Protein AF-A0A1Z9GYT0-F1 (afdb_monomer_lite)

Secondary structure (DSSP, 8-state):
--------EE--S-GGG-BPPTT-EEE-TTT--EEE--SSSBT-EE--SS-SS----TTSEEETTEEE-SSS-------SSS-----SS----SSSSPP-EEE--TT-----TTEEEPHHHHHHHHHHHHHHS--TT-EEETTEEE--SSS------TTS----SS---SSS-----SSSS----SS----SSTTT--SS-SSS--S-----SS----TT----B-SSS-B---TTT-SPPTT--SS--------TT-TT-----EEEEE----S-----HHHHHHSPPSEEEEE-PPP----HHHHTT---B-TTSSBTTTT---------

Foldseek 3Di:
DDDLPQPEEDDDQQQQQDQDDARHWYQNPVVRFIAGHRRPHRSHHTPDPDDDDDDDDDQFDDDPPDTDRPDPDDDDFDDDPPDDRDPVDADADPPAQGAGEEDQCLQVPDPDRRHHYDPVSVVNVVVVVVVVPPCPQWDDDPPDIDRPDPDDPDDDPPPDDDDDDDDDDPDDDDWDPPPDPIDDDPDDDDDPDPPPDDDADPPGDDPDDDDPDPDDDPPQDWADDPVPDDTDGCRPVPDDDDQWCPDDQDQCPVPDPPPDDDDDKDKDQAADDPPPDPDDPVRRVVDGRPDIDIQDGWGPQDTPVVVVPDWDQDPVRDTPVVVDDGCPPDDD

Sequence (332 aa):
MAFRKLVGSYKDYDLATHIIEDGYLAVDVDTGSLRIGDGATPGGTEVSAGGGSSSSLGDLSAVGSTLSAPSNADLTIQTSGTGVVVVNDTFKIGSGTGVTTILDEDNMSSNSATALATQQSIKAYVDNEVANVSIGDLSFVGSTISAPSSADLTLTSSGGNVVIEGIRVAGTTISTEDSSAGVQISGNLIPSQNGVFQLGSSTRRWQTAFLSAETLDIGGATISSDGTGTIEIAATGATLPVGSKVSANPISILGATGKTAARPIQNVKVFVSDGSTSFTDAQLLAKDGDLNLEFNATVETIPVYTEAGQSFTLSNGSALSTQVTDVTLFQF

pLDDT: mean 70.16, std 16.16, range [37.47, 95.5]

Structure (mmCIF, N/CA/C/O backbone):
data_AF-A0A1Z9GYT0-F1
#
_entry.id   AF-A0A1Z9GYT0-F1
#
loop_
_atom_site.group_PDB
_atom_site.id
_atom_site.type_symbol
_atom_site.label_atom_id
_atom_site.label_alt_id
_atom_site.label_comp_id
_atom_site.label_asym_id
_atom_site.label_entity_id
_atom_site.label_seq_id
_atom_site.pdbx_PDB_ins_code
_atom_site.Cartn_x
_atom_site.Cartn_y
_atom_site.Cartn_z
_atom_site.occupancy
_atom_site.B_iso_or_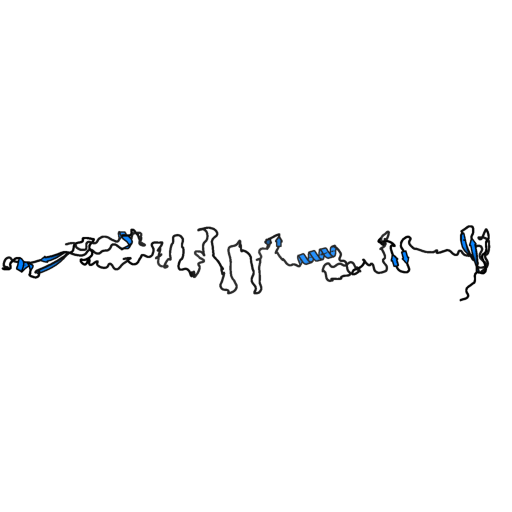equiv
_atom_site.auth_seq_id
_atom_site.auth_comp_id
_atom_site.auth_asym_id
_atom_site.auth_atom_id
_atom_site.pdbx_PDB_model_num
ATOM 1 N N . MET A 1 1 ? 23.044 5.472 -90.500 1.00 44.22 1 MET A N 1
ATOM 2 C CA . MET A 1 1 ? 24.514 5.444 -90.334 1.00 44.22 1 MET A CA 1
ATOM 3 C C . MET A 1 1 ? 25.058 4.403 -91.292 1.00 44.22 1 MET A C 1
ATOM 5 O O . MET A 1 1 ? 24.456 3.341 -91.378 1.00 44.22 1 MET A O 1
ATOM 9 N N . ALA A 1 2 ? 26.112 4.705 -92.051 1.00 52.53 2 ALA A N 1
ATOM 10 C CA . ALA A 1 2 ? 26.725 3.709 -92.924 1.00 52.53 2 ALA A CA 1
ATOM 11 C C . ALA A 1 2 ? 27.527 2.727 -92.064 1.00 52.53 2 ALA A C 1
ATOM 13 O O . ALA A 1 2 ? 28.475 3.133 -91.393 1.00 52.53 2 ALA A O 1
ATOM 14 N N . PHE A 1 3 ? 27.146 1.451 -92.064 1.00 52.22 3 PHE A N 1
ATOM 15 C CA . PHE A 1 3 ? 27.969 0.406 -91.465 1.00 52.22 3 PHE A CA 1
ATOM 16 C C . PHE A 1 3 ? 29.255 0.330 -92.292 1.00 52.22 3 PHE A C 1
ATOM 18 O O . PHE A 1 3 ? 29.208 -0.065 -93.460 1.00 52.22 3 PHE A O 1
ATOM 25 N N . ARG A 1 4 ? 30.392 0.748 -91.724 1.00 59.00 4 ARG A N 1
ATOM 26 C CA . ARG A 1 4 ? 31.698 0.589 -92.370 1.00 59.00 4 ARG A CA 1
ATOM 27 C C . ARG A 1 4 ? 32.016 -0.903 -92.370 1.00 59.00 4 ARG A C 1
ATOM 29 O O . ARG A 1 4 ? 32.534 -1.439 -91.396 1.00 59.00 4 ARG A O 1
ATOM 36 N N . LYS A 1 5 ? 31.592 -1.589 -93.435 1.00 57.34 5 LYS A N 1
ATOM 37 C CA . LYS A 1 5 ? 31.860 -3.010 -93.641 1.00 57.34 5 LYS A CA 1
ATOM 38 C C . LYS A 1 5 ? 33.374 -3.187 -93.644 1.00 57.34 5 LYS A C 1
ATOM 40 O O . LYS A 1 5 ? 34.038 -2.625 -94.510 1.00 57.34 5 LYS A O 1
ATOM 45 N N . LEU A 1 6 ? 33.878 -3.954 -92.682 1.00 63.62 6 LEU A N 1
ATOM 46 C CA . LEU A 1 6 ? 35.291 -4.308 -92.598 1.00 63.62 6 LEU A CA 1
ATOM 47 C C . LEU A 1 6 ? 35.719 -4.924 -93.928 1.00 63.62 6 LEU A C 1
ATOM 49 O O . LEU A 1 6 ? 35.070 -5.847 -94.431 1.00 63.62 6 LEU A O 1
ATOM 53 N N . VAL A 1 7 ? 36.748 -4.335 -94.529 1.00 61.84 7 VAL A N 1
ATOM 54 C CA . VAL A 1 7 ? 37.057 -4.552 -95.949 1.00 61.84 7 VAL A CA 1
ATOM 55 C C . VAL A 1 7 ? 37.865 -5.841 -96.145 1.00 61.84 7 VAL A C 1
ATOM 57 O O . VAL A 1 7 ? 37.700 -6.530 -97.152 1.00 61.84 7 VAL A O 1
ATOM 60 N N . GLY A 1 8 ? 38.638 -6.235 -95.131 1.00 65.69 8 GLY A N 1
ATOM 61 C CA . GLY A 1 8 ? 39.298 -7.532 -95.030 1.00 65.69 8 GLY A CA 1
ATOM 62 C C . GLY A 1 8 ? 39.965 -7.733 -93.667 1.00 65.69 8 GLY A C 1
ATOM 63 O O . GLY A 1 8 ? 39.820 -6.911 -92.760 1.00 65.69 8 GLY A O 1
ATOM 64 N N . SER A 1 9 ? 40.700 -8.838 -93.540 1.00 62.72 9 SER A N 1
ATOM 65 C CA . SER A 1 9 ? 41.560 -9.142 -92.392 1.00 62.72 9 SER A CA 1
ATOM 66 C C . SER A 1 9 ? 42.994 -9.356 -92.867 1.00 62.72 9 SER A C 1
ATOM 68 O O . SER A 1 9 ? 43.217 -10.223 -93.717 1.00 62.72 9 SER A O 1
ATOM 70 N N . TYR A 1 10 ? 43.945 -8.609 -92.312 1.00 63.03 10 TYR A N 1
ATOM 71 C CA . TYR A 1 10 ? 45.362 -8.691 -92.676 1.00 63.03 10 TYR A CA 1
ATOM 72 C C . TYR A 1 10 ? 46.165 -9.491 -91.635 1.00 63.03 10 TYR A C 1
ATOM 74 O O . TYR A 1 10 ? 45.776 -9.568 -90.467 1.00 63.03 10 TYR A O 1
ATOM 82 N N . LYS A 1 11 ? 47.263 -10.124 -92.066 1.00 60.34 11 LYS A N 1
ATOM 83 C CA . LYS A 1 11 ? 48.204 -10.859 -91.207 1.00 60.34 11 LYS A CA 1
ATOM 84 C C . LYS A 1 11 ? 49.628 -10.552 -91.653 1.00 60.34 11 LYS A C 1
ATOM 86 O O . LYS A 1 11 ? 49.997 -10.930 -92.761 1.00 60.34 11 LYS A O 1
ATOM 91 N N . ASP A 1 12 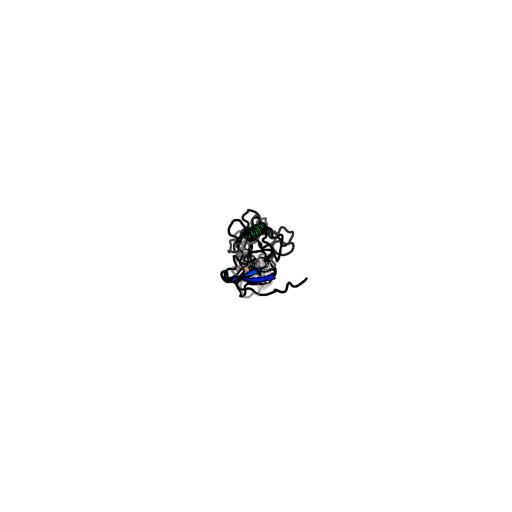? 50.400 -9.941 -90.768 1.00 59.59 12 ASP A N 1
ATOM 92 C CA . ASP A 1 12 ? 51.831 -9.695 -90.938 1.00 59.59 12 ASP A CA 1
ATOM 93 C C . ASP A 1 12 ? 52.547 -9.976 -89.610 1.00 59.59 12 ASP A C 1
ATOM 95 O O . ASP A 1 12 ? 51.898 -10.028 -88.563 1.00 59.59 12 ASP A O 1
ATOM 99 N N . TYR A 1 13 ? 53.855 -10.213 -89.667 1.00 59.53 13 TYR A N 1
ATOM 100 C CA . TYR A 1 13 ? 54.672 -10.664 -88.534 1.00 59.53 13 TYR A CA 1
ATOM 101 C C . TYR A 1 13 ? 55.405 -9.536 -87.794 1.00 59.53 13 TYR A C 1
ATOM 103 O O . TYR A 1 13 ? 56.065 -9.813 -86.805 1.00 59.53 13 TYR A O 1
ATOM 111 N N . ASP A 1 14 ? 55.305 -8.292 -88.263 1.00 70.38 14 ASP A N 1
ATOM 112 C CA . ASP A 1 14 ? 55.688 -7.092 -87.511 1.00 70.38 14 ASP A CA 1
ATOM 113 C C . ASP A 1 14 ? 54.675 -5.990 -87.831 1.00 70.38 14 ASP A C 1
ATOM 115 O O . ASP A 1 14 ? 54.790 -5.262 -88.820 1.00 70.38 14 ASP A O 1
ATOM 119 N N . LEU A 1 15 ? 53.636 -5.883 -87.001 1.00 75.00 15 LEU A N 1
ATOM 120 C CA . LEU A 1 15 ? 52.644 -4.828 -87.174 1.00 75.00 15 LEU A CA 1
ATOM 121 C C . LEU A 1 15 ? 53.218 -3.444 -86.859 1.00 75.00 15 LEU A C 1
ATOM 123 O O . LEU A 1 15 ? 52.747 -2.471 -87.438 1.00 75.00 15 LEU A O 1
ATOM 127 N N . ALA A 1 16 ? 54.211 -3.324 -85.972 1.00 77.44 16 ALA A N 1
ATOM 128 C CA . ALA A 1 16 ? 54.640 -2.043 -85.405 1.00 77.44 16 ALA A CA 1
ATOM 129 C C . ALA A 1 16 ? 55.191 -1.063 -86.456 1.00 77.44 16 ALA A C 1
ATOM 131 O O . ALA A 1 16 ? 55.177 0.150 -86.239 1.00 77.44 16 ALA A O 1
ATOM 132 N N . THR A 1 17 ? 55.643 -1.574 -87.604 1.00 80.75 17 THR A N 1
ATOM 133 C CA . THR A 1 17 ? 56.114 -0.776 -88.744 1.00 80.75 17 THR A CA 1
ATOM 134 C C . THR A 1 17 ? 55.138 -0.740 -89.931 1.00 80.75 17 THR A C 1
ATOM 136 O O . THR A 1 17 ? 55.298 0.095 -90.824 1.00 80.75 17 THR A O 1
ATOM 139 N N . HIS A 1 18 ? 54.092 -1.575 -89.933 1.00 84.19 18 HIS A N 1
ATOM 140 C CA . HIS A 1 18 ? 53.136 -1.709 -91.034 1.00 84.19 18 HIS A CA 1
ATOM 141 C C . HIS A 1 18 ? 51.921 -0.777 -90.881 1.00 84.19 18 HIS A C 1
ATOM 143 O O . HIS A 1 18 ? 51.200 -0.837 -89.885 1.00 84.19 18 HIS A O 1
ATOM 149 N N . ILE A 1 19 ? 51.632 0.049 -91.892 1.00 86.44 19 ILE A N 1
ATOM 150 C CA . ILE A 1 19 ? 50.426 0.893 -91.928 1.00 86.44 19 ILE A CA 1
ATOM 151 C C . ILE A 1 19 ? 49.235 0.066 -92.428 1.00 86.44 19 ILE A C 1
ATOM 153 O O . ILE A 1 19 ? 49.088 -0.143 -93.629 1.00 86.44 19 ILE A O 1
ATOM 157 N N . ILE A 1 20 ? 48.378 -0.373 -91.504 1.00 84.25 20 ILE A N 1
ATOM 158 C CA . ILE A 1 20 ? 47.151 -1.122 -91.820 1.00 84.25 20 ILE A CA 1
ATOM 159 C C . ILE A 1 20 ? 46.156 -0.185 -92.524 1.00 84.25 20 ILE A C 1
ATOM 161 O O . ILE A 1 20 ? 45.918 0.932 -92.054 1.00 84.25 20 ILE A O 1
ATOM 165 N N . GLU A 1 21 ? 45.540 -0.630 -93.620 1.00 85.94 21 GLU A N 1
ATOM 166 C CA . GLU A 1 21 ? 44.643 0.202 -94.428 1.00 85.94 21 GLU A CA 1
ATOM 167 C C . GLU A 1 21 ? 43.366 0.644 -93.678 1.00 85.94 21 GLU A C 1
ATOM 169 O O . GLU A 1 21 ? 42.871 -0.044 -92.780 1.00 85.94 21 GLU A O 1
ATOM 174 N N . ASP A 1 22 ? 42.795 1.793 -94.069 1.00 84.81 22 ASP A N 1
ATOM 175 C CA . ASP A 1 22 ? 41.591 2.361 -93.438 1.00 84.81 22 ASP A CA 1
ATOM 176 C C . ASP A 1 22 ? 40.421 1.362 -93.433 1.00 84.81 22 ASP A C 1
ATOM 178 O O . ASP A 1 22 ? 39.916 0.940 -94.478 1.00 84.81 22 ASP A O 1
ATOM 182 N N . GLY A 1 23 ? 39.957 1.005 -92.234 1.00 78.06 23 GLY A N 1
ATOM 183 C CA . GLY A 1 23 ? 38.814 0.117 -92.032 1.00 78.06 23 GLY A CA 1
ATOM 184 C C . GLY A 1 23 ? 39.125 -1.381 -92.119 1.00 78.06 23 GLY A C 1
ATOM 185 O O . GLY A 1 23 ? 38.186 -2.183 -92.180 1.00 78.06 23 GLY A O 1
ATOM 186 N N . TYR A 1 24 ? 40.400 -1.773 -92.105 1.00 84.44 24 TYR A N 1
ATOM 187 C CA . TYR A 1 24 ? 40.811 -3.164 -91.910 1.00 84.44 24 TYR A CA 1
ATOM 188 C C . TYR A 1 24 ? 40.985 -3.482 -90.425 1.00 84.44 24 TYR A C 1
ATOM 190 O O . TYR A 1 24 ? 41.435 -2.646 -89.641 1.00 84.44 24 TYR A O 1
ATOM 198 N N . LEU A 1 25 ? 40.649 -4.716 -90.041 1.00 85.12 25 LEU A N 1
ATOM 199 C CA . LEU A 1 25 ? 41.116 -5.281 -88.778 1.00 85.12 25 LEU A CA 1
ATOM 200 C C . LEU A 1 25 ? 42.375 -6.102 -89.039 1.00 85.12 25 LEU A C 1
ATOM 202 O O . LEU A 1 25 ? 42.417 -6.928 -89.955 1.00 85.12 25 LEU A O 1
ATOM 206 N N . ALA A 1 26 ? 43.365 -5.916 -88.182 1.00 81.50 26 ALA A N 1
ATOM 207 C CA . ALA A 1 26 ? 44.525 -6.780 -88.091 1.00 81.50 26 ALA A CA 1
ATOM 208 C C . ALA A 1 26 ? 44.597 -7.354 -86.675 1.00 81.50 26 ALA A C 1
ATOM 210 O O . ALA A 1 26 ? 44.089 -6.765 -85.722 1.00 81.50 26 ALA A O 1
ATOM 211 N N . VAL A 1 27 ? 45.218 -8.516 -86.535 1.00 81.19 27 VAL A N 1
ATOM 212 C CA . VAL A 1 27 ? 45.627 -9.024 -85.225 1.00 81.19 27 VAL A CA 1
ATOM 213 C C . VAL A 1 27 ? 47.130 -8.844 -85.169 1.00 81.19 27 VAL A C 1
ATOM 215 O O . VAL A 1 27 ? 47.829 -9.386 -86.023 1.00 81.19 27 VAL A O 1
ATOM 218 N N . ASP A 1 28 ? 47.608 -8.076 -84.194 1.00 78.25 28 ASP A N 1
ATOM 219 C CA . ASP A 1 28 ? 49.022 -8.080 -83.837 1.00 78.25 28 ASP A CA 1
ATOM 220 C C . ASP A 1 28 ? 49.341 -9.483 -83.320 1.00 78.25 28 ASP A C 1
ATOM 222 O O . ASP A 1 28 ? 48.778 -9.926 -82.319 1.00 78.25 28 ASP A O 1
ATOM 226 N N . VAL A 1 29 ? 50.162 -10.228 -84.059 1.00 72.62 29 VAL A N 1
ATOM 227 C CA . VAL A 1 29 ? 50.492 -11.617 -83.720 1.00 72.62 29 VAL A CA 1
ATOM 228 C C . VAL A 1 29 ? 51.543 -11.719 -82.616 1.00 72.62 29 VAL A C 1
ATOM 230 O O . VAL A 1 29 ? 51.626 -12.773 -81.987 1.00 72.62 29 VAL A O 1
ATOM 233 N N . ASP A 1 30 ? 52.277 -10.638 -82.342 1.00 74.00 30 ASP A N 1
ATOM 234 C CA . ASP A 1 30 ? 53.278 -10.569 -81.278 1.00 74.00 30 ASP A CA 1
ATOM 235 C C . ASP A 1 30 ? 52.639 -10.162 -79.944 1.00 74.00 30 ASP A C 1
ATOM 237 O O . ASP A 1 30 ? 52.965 -10.738 -78.903 1.00 74.00 30 ASP A O 1
ATOM 241 N N . THR A 1 31 ? 51.691 -9.213 -79.953 1.00 74.56 31 THR A N 1
ATOM 242 C CA . THR A 1 31 ? 50.956 -8.809 -78.734 1.00 74.56 31 THR A CA 1
ATOM 243 C C . THR A 1 31 ? 49.628 -9.544 -78.533 1.00 74.56 31 THR A C 1
ATOM 245 O O . THR A 1 31 ? 49.052 -9.483 -77.449 1.00 74.56 31 THR A O 1
ATOM 248 N N . GLY A 1 32 ? 49.121 -10.238 -79.556 1.00 72.62 32 GLY A N 1
ATOM 249 C CA . GLY A 1 32 ? 47.806 -10.893 -79.566 1.00 72.62 32 GLY A CA 1
ATOM 250 C C . GLY A 1 32 ? 46.617 -9.934 -79.716 1.00 72.62 32 GLY A C 1
ATOM 251 O O . GLY A 1 32 ? 45.464 -10.373 -79.699 1.00 72.62 32 GLY A O 1
ATOM 252 N N . SER A 1 33 ? 46.870 -8.631 -79.845 1.00 79.44 33 SER A N 1
ATOM 253 C CA . SER A 1 33 ? 45.841 -7.596 -79.772 1.00 79.44 33 SER A CA 1
ATOM 254 C C . SER A 1 33 ? 45.101 -7.425 -81.096 1.00 79.44 33 SER A C 1
ATOM 256 O O . SER A 1 33 ? 45.709 -7.284 -82.158 1.00 79.44 33 SER A O 1
ATOM 258 N N . LEU A 1 34 ? 43.769 -7.346 -81.040 1.00 85.12 34 LEU A N 1
ATOM 259 C CA . LEU A 1 34 ? 42.985 -6.874 -82.178 1.00 85.12 34 LEU A CA 1
ATOM 260 C C . LEU A 1 34 ? 43.267 -5.382 -82.387 1.00 85.12 34 LEU A C 1
ATOM 262 O O . LEU A 1 34 ? 43.159 -4.594 -81.449 1.00 85.12 34 LEU A O 1
ATOM 266 N N . ARG A 1 35 ? 43.604 -4.985 -83.611 1.00 85.50 35 ARG A N 1
ATOM 267 C CA . ARG A 1 35 ? 43.880 -3.599 -83.992 1.00 85.50 35 ARG A CA 1
ATOM 268 C C . ARG A 1 35 ? 43.064 -3.194 -85.214 1.00 85.50 35 ARG A C 1
ATOM 270 O O . ARG A 1 35 ? 42.666 -4.041 -86.015 1.00 85.50 35 ARG A O 1
ATOM 277 N N . ILE A 1 36 ? 42.802 -1.898 -85.346 1.00 86.81 36 ILE A N 1
ATOM 278 C CA . ILE A 1 36 ? 42.102 -1.310 -86.491 1.00 86.81 36 ILE A CA 1
ATOM 279 C C . ILE A 1 36 ? 43.023 -0.348 -87.245 1.00 86.81 36 ILE A C 1
ATOM 281 O O . ILE A 1 36 ? 43.709 0.476 -86.636 1.00 86.81 36 ILE A O 1
ATOM 285 N N . GLY A 1 37 ? 43.043 -0.488 -88.570 1.00 86.12 37 GLY A N 1
ATOM 286 C CA . GLY A 1 37 ? 43.775 0.381 -89.481 1.00 86.12 37 GLY A CA 1
ATOM 287 C C . GLY A 1 37 ? 43.013 1.651 -89.837 1.00 86.12 37 GLY A C 1
ATOM 288 O O . GLY A 1 37 ? 41.786 1.652 -89.971 1.00 86.12 37 GLY A O 1
ATOM 289 N N . ASP A 1 38 ? 43.773 2.726 -90.008 1.00 85.38 38 ASP A N 1
ATOM 290 C CA . ASP A 1 38 ? 43.335 4.058 -90.434 1.00 85.38 38 ASP A CA 1
ATOM 291 C C . ASP A 1 38 ? 43.992 4.491 -91.763 1.00 85.38 38 ASP A C 1
ATOM 293 O O . ASP A 1 38 ? 43.734 5.588 -92.257 1.00 85.38 38 ASP A O 1
ATOM 297 N N . GLY A 1 39 ? 44.841 3.639 -92.353 1.00 85.69 39 GLY A N 1
ATOM 298 C CA . GLY A 1 39 ? 45.589 3.924 -93.576 1.00 85.69 39 GLY A CA 1
ATOM 299 C C . GLY A 1 39 ? 46.749 4.910 -93.414 1.00 85.69 39 GLY A C 1
ATOM 300 O O . GLY A 1 39 ? 47.297 5.339 -94.429 1.00 85.69 39 GLY A O 1
ATOM 301 N N . ALA A 1 40 ? 47.132 5.275 -92.184 1.00 88.56 40 ALA A N 1
ATOM 302 C CA . ALA A 1 40 ? 48.216 6.227 -91.918 1.00 88.56 40 ALA A CA 1
ATOM 303 C C . ALA A 1 40 ? 49.163 5.828 -90.769 1.00 88.56 40 ALA A C 1
ATOM 305 O O . ALA A 1 40 ? 50.347 6.162 -90.820 1.00 88.56 40 ALA A O 1
ATOM 306 N N . THR A 1 41 ? 48.673 5.127 -89.746 1.00 88.62 41 THR A N 1
ATOM 307 C CA . THR A 1 41 ? 49.406 4.824 -88.510 1.00 88.62 41 THR A CA 1
ATOM 308 C C . THR A 1 41 ? 50.053 3.433 -88.572 1.00 88.62 41 THR A C 1
ATOM 310 O O . THR A 1 41 ? 49.330 2.434 -88.659 1.00 88.62 41 THR A O 1
ATOM 313 N N . PRO A 1 42 ? 51.395 3.319 -88.479 1.00 87.62 42 PRO A N 1
ATOM 314 C CA . PRO A 1 42 ? 52.071 2.034 -88.306 1.00 87.62 42 PRO A CA 1
ATOM 315 C C . PRO A 1 42 ? 51.562 1.302 -87.058 1.00 87.62 42 PRO A C 1
ATOM 317 O O . PRO A 1 42 ? 51.422 1.906 -85.997 1.00 87.62 42 PRO A O 1
ATOM 320 N N . GLY A 1 43 ? 51.230 0.020 -87.191 1.00 84.00 43 GLY A N 1
ATOM 321 C CA . GLY A 1 43 ? 50.605 -0.793 -86.146 1.00 84.00 43 GLY A CA 1
ATOM 322 C C . GLY A 1 43 ? 49.107 -0.570 -85.955 1.00 84.00 43 GLY A C 1
ATOM 323 O O . GLY A 1 43 ? 48.468 -1.402 -85.313 1.00 84.00 43 GLY A O 1
ATOM 324 N N . GLY A 1 44 ? 48.525 0.491 -86.522 1.00 87.25 44 GLY A N 1
ATOM 325 C CA . GLY A 1 44 ? 47.141 0.898 -86.273 1.00 87.25 44 GLY A CA 1
ATOM 326 C C . GLY A 1 44 ? 46.848 1.189 -84.796 1.00 87.25 44 GLY A C 1
ATOM 327 O O . GLY A 1 44 ? 47.743 1.316 -83.963 1.00 87.25 44 GLY A O 1
ATOM 328 N N . THR A 1 45 ? 45.562 1.296 -84.455 1.00 87.75 45 THR A N 1
ATOM 329 C CA . THR A 1 45 ? 45.123 1.513 -83.066 1.00 87.75 45 THR A CA 1
ATOM 330 C C . THR A 1 45 ? 44.664 0.207 -82.434 1.00 87.75 45 THR A C 1
ATOM 332 O O . THR A 1 45 ? 43.875 -0.533 -83.023 1.00 87.75 45 THR A O 1
ATOM 335 N N . GLU A 1 46 ? 45.115 -0.068 -81.211 1.00 85.94 46 GLU A N 1
ATOM 336 C CA . GLU A 1 46 ? 44.679 -1.232 -80.446 1.00 85.94 46 GLU A CA 1
ATOM 337 C C . GLU A 1 46 ? 43.216 -1.126 -79.999 1.00 85.94 46 GLU A C 1
ATOM 339 O O . GLU A 1 46 ? 42.820 -0.198 -79.293 1.00 85.94 46 GLU A O 1
ATOM 344 N N . VAL A 1 47 ? 42.413 -2.123 -80.376 1.00 83.25 47 VAL A N 1
ATOM 345 C CA . VAL A 1 47 ? 41.030 -2.306 -79.926 1.00 83.25 47 VAL A CA 1
ATOM 346 C C . VAL A 1 47 ? 41.066 -2.968 -78.549 1.00 83.25 47 VAL A C 1
ATOM 348 O O . VAL A 1 47 ? 40.747 -4.145 -78.379 1.00 83.25 47 VAL A O 1
ATOM 351 N N . SER A 1 48 ? 41.517 -2.204 -77.555 1.00 71.31 48 SER A N 1
ATOM 352 C CA . SER A 1 48 ? 41.627 -2.692 -76.185 1.00 71.31 48 SER A CA 1
ATOM 353 C C . SER A 1 48 ? 40.238 -2.961 -75.602 1.00 71.31 48 SER A C 1
ATOM 355 O O . SER A 1 48 ? 39.353 -2.101 -75.639 1.00 71.31 48 SER A O 1
ATOM 357 N N . ALA A 1 49 ? 40.039 -4.152 -75.032 1.00 63.31 49 ALA A N 1
ATOM 358 C CA . ALA A 1 49 ? 38.800 -4.552 -74.366 1.00 63.31 49 ALA A CA 1
ATOM 359 C C . ALA A 1 49 ? 38.671 -3.914 -72.962 1.00 63.31 49 ALA A C 1
ATOM 361 O O . ALA A 1 49 ? 38.480 -4.606 -71.965 1.00 63.31 49 ALA A O 1
ATOM 362 N N . GLY A 1 50 ? 38.763 -2.580 -72.901 1.00 68.06 50 GLY A N 1
ATOM 363 C CA . GLY A 1 50 ? 38.606 -1.761 -71.697 1.00 68.06 50 GLY A CA 1
ATOM 364 C C . GLY A 1 50 ? 39.921 -1.242 -71.096 1.00 68.06 50 GLY A C 1
ATOM 365 O O . GLY A 1 50 ? 40.721 -2.002 -70.561 1.00 68.06 50 GLY A O 1
ATOM 366 N N . GLY A 1 51 ? 40.092 0.084 -71.099 1.00 69.00 51 GLY A N 1
ATOM 367 C CA . GLY A 1 51 ? 41.160 0.796 -70.381 1.00 69.00 51 GLY A CA 1
ATOM 368 C C . GLY A 1 51 ? 41.322 2.234 -70.898 1.00 69.00 51 GLY A C 1
ATOM 369 O O . GLY A 1 51 ? 41.485 2.422 -72.096 1.00 69.00 51 GLY A O 1
ATOM 370 N N . GLY A 1 52 ? 41.266 3.299 -70.090 1.00 58.12 52 GLY A N 1
ATOM 371 C CA . GLY A 1 52 ? 41.021 3.406 -68.641 1.00 58.12 52 GLY A CA 1
ATOM 372 C C . GLY A 1 52 ? 40.149 4.632 -68.301 1.00 58.12 52 GLY A C 1
ATOM 373 O O . GLY A 1 52 ? 39.788 5.402 -69.185 1.00 58.12 52 GLY A O 1
ATOM 374 N N . SER A 1 53 ? 39.744 4.849 -67.048 1.00 49.97 53 SER A N 1
ATOM 375 C CA . SER A 1 53 ? 40.368 4.378 -65.799 1.00 49.97 53 SER A CA 1
ATOM 376 C C . SER A 1 53 ? 39.319 3.935 -64.760 1.00 49.97 53 SER A C 1
ATOM 378 O O . SER A 1 53 ? 38.364 4.674 -64.539 1.00 49.97 53 SER A O 1
ATOM 380 N N . SER A 1 54 ? 39.545 2.796 -64.072 1.00 49.47 54 SER A N 1
ATOM 381 C CA . SER A 1 54 ? 38.677 2.153 -63.037 1.00 49.47 54 SER A CA 1
ATOM 382 C C . SER A 1 54 ? 37.304 1.624 -63.527 1.00 49.47 54 SER A C 1
ATOM 384 O O . SER A 1 54 ? 36.788 2.113 -64.523 1.00 49.47 54 SER A O 1
ATOM 386 N N . SER A 1 55 ? 36.628 0.640 -62.907 1.00 55.22 55 SER A N 1
ATOM 387 C CA . SER A 1 55 ? 37.023 -0.501 -62.035 1.00 55.22 55 SER A CA 1
ATOM 388 C C . SER A 1 55 ? 35.813 -1.449 -61.860 1.00 55.22 55 SER A C 1
ATOM 390 O O . SER A 1 55 ? 34.697 -0.947 -61.752 1.00 55.22 55 SER A O 1
ATOM 392 N N . SER A 1 56 ? 35.986 -2.781 -61.791 1.00 55.97 56 SER A N 1
ATOM 393 C CA . SER A 1 56 ? 34.870 -3.748 -61.613 1.00 55.97 56 SER A CA 1
ATOM 394 C C . SER A 1 56 ? 35.337 -5.126 -61.071 1.00 55.97 56 SER A C 1
ATOM 396 O O . SER A 1 56 ? 36.529 -5.415 -61.148 1.00 55.97 56 SER A O 1
ATOM 398 N N . LEU A 1 57 ? 34.450 -5.944 -60.465 1.00 55.16 57 LEU A N 1
ATOM 399 C CA . LEU A 1 57 ? 34.768 -6.735 -59.244 1.00 55.16 57 LEU A CA 1
ATOM 400 C C . LEU A 1 57 ? 34.410 -8.263 -59.196 1.00 55.16 57 LEU A C 1
ATOM 402 O O . LEU A 1 57 ? 33.589 -8.671 -58.382 1.00 55.16 57 LEU A O 1
ATOM 406 N N . GLY A 1 58 ? 35.104 -9.152 -59.921 1.00 64.25 58 GLY A N 1
ATOM 407 C CA . GLY A 1 58 ? 35.224 -10.589 -59.540 1.00 64.25 58 GLY A CA 1
ATOM 408 C C . GLY A 1 58 ? 33.926 -11.422 -59.374 1.00 64.25 58 GLY A C 1
ATOM 409 O O . GLY A 1 58 ? 33.056 -11.381 -60.238 1.00 64.25 58 GLY A O 1
ATOM 410 N N . ASP A 1 59 ? 33.821 -12.203 -58.282 1.00 56.38 59 ASP A N 1
ATOM 411 C CA . ASP A 1 59 ? 32.680 -13.101 -57.948 1.00 56.38 59 ASP A CA 1
ATOM 412 C C . ASP A 1 59 ? 31.359 -12.361 -57.643 1.00 56.38 59 ASP A C 1
ATOM 414 O O . ASP A 1 59 ? 30.292 -12.973 -57.530 1.00 56.38 59 ASP A O 1
ATOM 418 N N . LEU A 1 60 ? 31.417 -11.037 -57.485 1.00 61.31 60 LEU A N 1
ATOM 419 C CA . LEU A 1 60 ? 30.257 -10.194 -57.241 1.00 61.31 60 LEU A CA 1
ATOM 420 C C . LEU A 1 60 ? 29.535 -9.923 -58.562 1.00 61.31 60 LEU A C 1
ATOM 422 O O . LEU A 1 60 ? 30.035 -9.202 -59.427 1.00 61.31 60 LEU A O 1
ATOM 426 N N . SER A 1 61 ? 28.326 -10.464 -58.716 1.00 62.88 61 SER A N 1
ATOM 427 C CA . SER A 1 61 ? 27.568 -10.275 -59.949 1.00 62.88 61 SER A CA 1
ATOM 428 C C . SER A 1 61 ? 27.006 -8.855 -60.014 1.00 62.88 61 SER A C 1
ATOM 430 O O . SER A 1 61 ? 26.134 -8.493 -59.224 1.00 62.88 61 SER A O 1
ATOM 432 N N . ALA A 1 62 ? 27.514 -8.055 -60.955 1.00 69.62 62 ALA A N 1
ATOM 433 C CA . ALA A 1 62 ? 27.043 -6.708 -61.262 1.00 69.62 62 ALA A CA 1
ATOM 434 C C . ALA A 1 62 ? 26.202 -6.731 -62.550 1.00 69.62 62 ALA A C 1
ATOM 436 O O . ALA A 1 62 ? 26.713 -6.519 -63.651 1.00 69.62 62 ALA A O 1
ATOM 437 N N . VAL A 1 63 ? 24.903 -7.020 -62.425 1.00 64.00 63 VAL A N 1
ATOM 438 C CA . VAL A 1 63 ? 23.987 -7.112 -63.575 1.00 64.00 63 VAL A CA 1
ATOM 439 C C . VAL A 1 63 ? 23.149 -5.843 -63.658 1.00 64.00 63 VAL A C 1
ATOM 441 O O . VAL A 1 63 ? 22.188 -5.657 -62.911 1.00 64.00 63 VAL A O 1
ATOM 444 N N . GLY A 1 64 ? 23.537 -4.949 -64.570 1.00 56.94 64 GLY A N 1
ATOM 445 C CA . GLY A 1 64 ? 22.908 -3.642 -64.750 1.00 56.94 64 GLY A CA 1
ATOM 446 C C . GLY A 1 64 ? 23.099 -2.744 -63.528 1.00 56.94 64 GLY A C 1
ATOM 447 O O . GLY A 1 64 ? 24.066 -1.994 -63.456 1.00 56.94 64 GLY A O 1
ATOM 448 N N . SER A 1 65 ? 22.170 -2.827 -62.576 1.00 56.84 65 SER A N 1
ATOM 449 C CA . SER A 1 65 ? 22.113 -1.974 -61.378 1.00 56.84 65 SER A CA 1
ATOM 450 C C . SER A 1 65 ? 22.097 -2.760 -60.062 1.00 56.84 65 SER A C 1
ATOM 452 O O . SER A 1 65 ? 21.926 -2.165 -59.002 1.00 56.84 65 SER A O 1
ATOM 454 N N . THR A 1 66 ? 22.247 -4.087 -60.101 1.00 69.50 66 THR A N 1
ATOM 455 C CA . THR A 1 66 ? 22.227 -4.938 -58.902 1.00 69.50 66 THR A CA 1
ATOM 456 C C . THR A 1 66 ? 23.586 -5.579 -58.673 1.00 69.50 66 THR A C 1
ATOM 458 O O . THR A 1 66 ? 24.123 -6.223 -59.571 1.00 69.50 66 THR A O 1
ATOM 461 N N . LEU A 1 67 ? 24.101 -5.421 -57.453 1.00 77.75 67 LEU A N 1
ATOM 462 C CA . LEU A 1 67 ? 25.230 -6.169 -56.908 1.00 77.75 67 LEU A CA 1
ATOM 463 C C . LEU A 1 67 ? 24.655 -7.328 -56.082 1.00 77.75 67 LEU A C 1
ATOM 465 O O . LEU A 1 67 ? 23.949 -7.096 -55.102 1.00 77.75 67 LEU A O 1
ATOM 469 N N . SER A 1 68 ? 24.907 -8.565 -56.508 1.00 68.25 68 SER A N 1
ATOM 470 C CA . SER A 1 68 ? 24.329 -9.780 -55.921 1.00 68.25 68 SER A CA 1
ATOM 471 C C . SER A 1 68 ? 25.409 -10.826 -55.659 1.00 68.25 68 SER A C 1
ATOM 473 O O . SER A 1 68 ? 26.212 -11.139 -56.541 1.00 68.25 68 SER A O 1
ATOM 475 N N . ALA A 1 69 ? 25.401 -11.394 -54.451 1.00 66.19 69 ALA A N 1
ATOM 476 C CA . ALA A 1 69 ? 26.121 -12.626 -54.167 1.00 66.19 69 ALA A CA 1
ATOM 477 C C . ALA A 1 69 ? 25.380 -13.808 -54.833 1.00 66.19 69 ALA A C 1
ATOM 479 O O . ALA A 1 69 ? 24.165 -13.931 -54.652 1.00 66.19 69 ALA A O 1
ATOM 480 N N . PRO A 1 70 ? 26.067 -14.676 -55.602 1.00 60.91 70 PRO A N 1
ATOM 481 C CA . PRO A 1 70 ? 25.444 -15.804 -56.309 1.00 60.91 70 PRO A CA 1
ATOM 482 C C . PRO A 1 70 ? 25.126 -17.009 -55.401 1.00 60.91 70 PRO A C 1
ATOM 484 O O . PRO A 1 70 ? 24.593 -18.020 -55.858 1.00 60.91 70 PRO A O 1
ATOM 487 N N . SER A 1 71 ? 25.449 -16.904 -54.114 1.00 67.44 71 SER A N 1
ATOM 488 C CA . SER A 1 71 ? 25.057 -17.802 -53.029 1.00 67.44 71 SER A CA 1
ATOM 489 C C . SER A 1 71 ? 24.409 -16.976 -51.909 1.00 67.44 71 SER A C 1
ATOM 491 O O . SER A 1 71 ? 24.289 -15.757 -52.008 1.00 67.44 71 SER A O 1
ATOM 493 N N . ASN A 1 72 ? 24.004 -17.612 -50.813 1.00 58.25 72 ASN A N 1
ATOM 494 C CA . ASN A 1 72 ? 23.472 -16.951 -49.616 1.00 58.25 72 ASN A CA 1
ATOM 495 C C . ASN A 1 72 ? 24.561 -16.251 -48.761 1.00 58.25 72 ASN A C 1
ATOM 497 O O . ASN A 1 72 ? 24.554 -16.386 -47.539 1.00 58.25 72 ASN A O 1
ATOM 501 N N . ALA A 1 73 ? 25.503 -15.553 -49.404 1.00 58.28 73 ALA A N 1
ATOM 502 C CA . ALA A 1 73 ? 26.628 -14.839 -48.793 1.00 58.28 73 ALA A CA 1
ATOM 503 C C . ALA A 1 73 ? 26.445 -13.304 -48.837 1.00 58.28 73 ALA A C 1
ATOM 505 O O . ALA A 1 73 ? 25.665 -12.787 -49.636 1.00 58.28 73 ALA A O 1
ATOM 506 N N . ASP A 1 74 ? 27.170 -12.580 -47.980 1.00 70.19 74 ASP A N 1
ATOM 507 C CA . ASP A 1 74 ? 27.013 -11.130 -47.775 1.00 70.19 74 ASP A CA 1
ATOM 508 C C . ASP A 1 74 ? 27.774 -10.246 -48.788 1.00 70.19 74 ASP A C 1
ATOM 510 O O . ASP A 1 74 ? 28.686 -10.690 -49.488 1.00 70.19 74 ASP A O 1
ATOM 514 N N . LEU A 1 75 ? 27.423 -8.952 -48.823 1.00 75.94 75 LEU A N 1
ATOM 515 C CA . LEU A 1 75 ? 28.072 -7.905 -49.624 1.00 75.94 75 LEU A CA 1
ATOM 516 C C . LEU A 1 75 ? 28.730 -6.845 -48.719 1.00 75.94 75 LEU A C 1
ATOM 518 O O . LEU A 1 75 ? 28.042 -6.161 -47.964 1.00 75.94 75 LEU A O 1
ATOM 522 N N . THR A 1 76 ? 30.049 -6.669 -48.842 1.00 73.50 76 THR A N 1
ATOM 523 C CA . THR A 1 76 ? 30.866 -5.817 -47.953 1.00 73.50 76 THR A CA 1
ATOM 524 C C . THR A 1 76 ? 31.468 -4.615 -48.683 1.00 73.50 76 THR A C 1
ATOM 526 O O . THR A 1 76 ? 31.975 -4.748 -49.795 1.00 73.50 76 THR A O 1
ATOM 529 N N . ILE A 1 77 ? 31.473 -3.444 -48.033 1.00 78.00 77 ILE A N 1
ATOM 530 C CA . ILE A 1 77 ? 32.056 -2.192 -48.543 1.00 78.00 77 ILE A CA 1
ATOM 531 C C . ILE A 1 77 ? 32.854 -1.530 -47.401 1.00 78.00 77 ILE A C 1
ATOM 533 O O . ILE A 1 77 ? 32.325 -1.380 -46.304 1.00 78.00 77 ILE A O 1
ATOM 537 N N . GLN A 1 78 ? 34.123 -1.165 -47.629 1.00 73.38 78 GLN A N 1
ATOM 538 C CA . GLN A 1 78 ? 35.069 -0.730 -46.581 1.00 73.38 78 GLN A CA 1
ATOM 539 C C . GLN A 1 78 ? 36.046 0.344 -47.100 1.00 73.38 78 GLN A C 1
ATOM 541 O O . GLN A 1 78 ? 36.494 0.275 -48.243 1.00 73.38 78 GLN A O 1
ATOM 546 N N . THR A 1 79 ? 36.425 1.302 -46.249 1.00 83.12 79 THR A N 1
ATOM 547 C CA . THR A 1 79 ? 37.465 2.320 -46.511 1.00 83.12 79 THR A CA 1
ATOM 548 C C . THR A 1 79 ? 38.718 2.130 -45.649 1.00 83.12 79 THR A C 1
ATOM 550 O O . THR A 1 79 ? 38.666 1.499 -44.594 1.00 83.12 79 THR A O 1
ATOM 553 N N . SER A 1 80 ? 39.855 2.675 -46.108 1.00 66.94 80 SER A N 1
ATOM 554 C CA . SER A 1 80 ? 41.208 2.382 -45.585 1.00 66.94 80 SER A CA 1
ATOM 555 C C . SER A 1 80 ? 41.896 3.542 -44.834 1.00 66.94 80 SER A C 1
ATOM 557 O O . SER A 1 80 ? 43.116 3.540 -44.689 1.00 66.94 80 SER A O 1
ATOM 559 N N . GLY A 1 81 ? 41.150 4.556 -44.385 1.00 78.94 81 GLY A N 1
ATOM 560 C CA . GLY A 1 81 ? 41.675 5.750 -43.700 1.00 78.94 81 GLY A CA 1
ATOM 561 C C . GLY A 1 81 ? 40.547 6.551 -43.042 1.00 78.94 81 GLY A C 1
ATOM 562 O O . GLY A 1 81 ? 39.509 5.980 -42.735 1.00 78.94 81 GLY A O 1
ATOM 563 N N . THR A 1 82 ? 40.686 7.875 -42.889 1.00 74.06 82 THR A N 1
ATOM 564 C CA . THR A 1 82 ? 39.582 8.751 -42.419 1.00 74.06 82 THR A CA 1
ATOM 565 C C . THR A 1 82 ? 38.424 8.891 -43.420 1.00 74.06 82 THR A C 1
ATOM 567 O O . THR A 1 82 ? 37.417 9.523 -43.111 1.00 74.06 82 THR A O 1
ATOM 570 N N . GLY A 1 83 ? 38.556 8.321 -44.623 1.00 76.19 83 GLY A N 1
ATOM 571 C CA . GLY A 1 83 ? 37.472 8.234 -45.598 1.00 76.19 83 GLY A CA 1
ATOM 572 C C . GLY A 1 83 ? 36.333 7.338 -45.106 1.00 76.19 83 GLY A C 1
ATOM 573 O O . GLY A 1 83 ? 36.559 6.345 -44.419 1.00 76.19 83 GLY A O 1
ATOM 574 N N . VAL A 1 84 ? 35.108 7.675 -45.495 1.00 78.56 84 VAL A N 1
ATOM 575 C CA . VAL A 1 84 ? 33.874 7.002 -45.062 1.00 78.56 84 VAL A CA 1
ATOM 576 C C . VAL A 1 84 ? 33.397 6.038 -46.148 1.00 78.56 84 VAL A C 1
ATOM 578 O O . VAL A 1 84 ? 33.554 6.326 -47.333 1.00 78.56 84 VAL A O 1
ATOM 581 N N . VAL A 1 85 ? 32.799 4.906 -45.767 1.00 82.25 85 VAL A N 1
ATOM 582 C CA . VAL A 1 85 ? 32.117 4.003 -46.708 1.00 82.25 85 VAL A CA 1
ATOM 583 C C . VAL A 1 85 ? 30.929 4.734 -47.326 1.00 82.25 85 VAL A C 1
ATOM 585 O O . VAL A 1 85 ? 29.891 4.904 -46.689 1.00 82.25 85 VAL A O 1
ATOM 588 N N . VAL A 1 86 ? 31.095 5.198 -48.565 1.00 62.91 86 VAL A N 1
ATOM 589 C CA . VAL A 1 86 ? 30.067 5.978 -49.258 1.00 62.91 86 VAL A CA 1
ATOM 590 C C . VAL A 1 86 ? 29.081 5.039 -49.944 1.00 62.91 86 VAL A C 1
ATOM 592 O O . VAL A 1 86 ? 29.232 4.682 -51.113 1.00 62.91 86 VAL A O 1
ATOM 595 N N . VAL A 1 87 ? 28.037 4.654 -49.213 1.00 75.31 87 VAL A N 1
ATOM 596 C CA . VAL A 1 87 ? 26.806 4.168 -49.841 1.00 75.31 87 VAL A CA 1
ATOM 597 C C . VAL A 1 87 ? 26.110 5.410 -50.408 1.00 75.31 87 VAL A C 1
ATOM 599 O O . VAL A 1 87 ? 25.510 6.177 -49.665 1.00 75.31 87 VAL A O 1
ATOM 602 N N . ASN A 1 88 ? 26.270 5.662 -51.713 1.00 55.41 88 ASN A N 1
ATOM 603 C CA . ASN A 1 88 ? 25.745 6.866 -52.389 1.00 55.41 88 ASN A CA 1
ATOM 604 C C . ASN A 1 88 ? 24.200 6.954 -52.405 1.00 55.41 88 ASN A C 1
ATOM 606 O O . ASN A 1 88 ? 23.662 7.986 -52.789 1.00 55.41 88 ASN A O 1
ATOM 610 N N . ASP A 1 89 ? 23.513 5.879 -52.009 1.00 47.94 89 ASP A N 1
ATOM 611 C CA . ASP A 1 89 ? 22.055 5.717 -51.961 1.00 47.94 89 ASP A CA 1
ATOM 612 C C . ASP A 1 89 ? 21.666 4.870 -50.718 1.00 47.94 89 ASP A C 1
ATOM 614 O O . ASP A 1 89 ? 22.433 4.766 -49.762 1.00 47.94 89 ASP A O 1
ATOM 618 N N . THR A 1 90 ? 20.467 4.278 -50.658 1.00 43.94 90 THR A N 1
ATOM 619 C CA . THR A 1 90 ? 19.939 3.637 -49.433 1.00 43.94 90 THR A CA 1
ATOM 620 C C . THR A 1 90 ? 20.623 2.312 -49.048 1.00 43.94 90 THR A C 1
ATOM 622 O O . THR A 1 90 ? 20.687 1.379 -49.848 1.00 43.94 90 THR A O 1
ATOM 625 N N . PHE A 1 91 ? 21.002 2.161 -47.772 1.00 69.56 91 PHE A N 1
ATOM 626 C CA . PHE A 1 91 ? 21.304 0.859 -47.157 1.00 69.56 91 PHE A CA 1
ATOM 627 C C . PHE A 1 91 ? 20.003 0.180 -46.690 1.00 69.56 91 PHE A C 1
ATOM 629 O O . PHE A 1 91 ? 19.133 0.838 -46.124 1.00 69.56 91 PHE A O 1
ATOM 636 N N . LYS A 1 92 ? 19.832 -1.127 -46.937 1.00 59.56 92 LYS A N 1
ATOM 637 C CA . LYS A 1 92 ? 18.574 -1.843 -46.656 1.00 59.56 92 LYS A CA 1
ATOM 638 C C . LYS A 1 92 ? 18.842 -3.195 -45.999 1.00 59.56 92 LYS A C 1
ATOM 640 O O . LYS A 1 92 ? 19.541 -4.029 -46.566 1.00 59.56 92 LYS A O 1
ATOM 645 N N . ILE A 1 93 ? 18.239 -3.430 -44.835 1.00 67.94 93 ILE A N 1
ATOM 646 C CA . ILE A 1 93 ? 18.367 -4.683 -44.078 1.00 67.94 93 ILE A CA 1
ATOM 647 C C . ILE A 1 93 ? 17.148 -5.575 -44.365 1.00 67.94 93 ILE A C 1
ATOM 649 O O . ILE A 1 93 ? 16.145 -5.508 -43.662 1.00 67.94 93 ILE A O 1
ATOM 653 N N . GLY A 1 94 ? 17.241 -6.408 -45.406 1.00 66.56 94 GLY A N 1
ATOM 654 C CA . GLY A 1 94 ? 16.338 -7.547 -45.635 1.00 66.56 94 GLY A CA 1
ATOM 655 C C . GLY A 1 94 ? 14.834 -7.243 -45.773 1.00 66.56 94 GLY A C 1
ATOM 656 O O . GLY A 1 94 ? 14.414 -6.132 -46.103 1.00 66.56 94 GLY A O 1
ATOM 657 N N . SER A 1 95 ? 14.009 -8.279 -45.574 1.00 65.88 95 SER A N 1
ATOM 658 C CA . SER A 1 95 ? 12.544 -8.178 -45.582 1.00 65.88 95 SER A CA 1
ATOM 659 C C . SER A 1 95 ? 12.006 -7.810 -44.195 1.00 65.88 95 SER A C 1
ATOM 661 O O . SER A 1 95 ? 12.053 -8.612 -43.264 1.00 65.88 95 SER A O 1
ATOM 663 N N . GLY A 1 96 ? 11.472 -6.597 -44.104 1.00 60.78 96 GLY A N 1
ATOM 664 C CA . GLY A 1 96 ? 11.016 -5.894 -42.905 1.00 60.78 96 GLY A CA 1
ATOM 665 C C . GLY A 1 96 ? 10.916 -4.401 -43.244 1.00 60.78 96 GLY A C 1
ATOM 666 O O . GLY A 1 96 ? 11.134 -4.021 -44.401 1.00 60.78 96 GLY A O 1
ATOM 667 N N . THR A 1 97 ? 10.609 -3.530 -42.282 1.00 57.59 97 THR A N 1
ATOM 668 C CA . THR A 1 97 ? 10.824 -2.088 -42.484 1.00 57.59 97 THR A CA 1
ATOM 669 C C . THR A 1 97 ? 12.325 -1.799 -42.511 1.00 57.59 97 THR A C 1
ATOM 671 O O . THR A 1 97 ? 13.063 -2.182 -41.608 1.00 57.59 97 THR A O 1
ATOM 674 N N . GLY A 1 98 ? 12.798 -1.166 -43.588 1.00 66.25 98 GLY A N 1
ATOM 675 C CA . GLY A 1 98 ? 14.223 -0.888 -43.772 1.00 66.25 98 GLY A CA 1
ATOM 676 C C . GLY A 1 98 ? 14.720 0.199 -42.819 1.00 66.25 98 GLY A C 1
ATOM 677 O O . GLY A 1 98 ? 14.034 1.197 -42.621 1.00 66.25 98 GLY A O 1
ATOM 678 N N . VAL A 1 99 ? 15.922 0.020 -42.271 1.00 73.88 99 VAL A N 1
ATOM 679 C CA . VAL A 1 99 ? 16.596 1.019 -41.429 1.00 73.88 99 VAL A CA 1
ATOM 680 C C . VAL A 1 99 ? 17.198 2.124 -42.298 1.00 73.88 99 VAL A C 1
ATOM 682 O O . VAL A 1 99 ? 17.996 1.835 -43.185 1.00 73.88 99 VAL A O 1
ATOM 685 N N . THR A 1 100 ? 16.848 3.381 -42.026 1.00 62.31 100 THR A N 1
ATOM 686 C CA . THR A 1 100 ? 17.261 4.558 -42.810 1.00 62.31 100 THR A CA 1
ATOM 687 C C . THR A 1 100 ? 18.134 5.550 -42.043 1.00 62.31 100 THR A C 1
ATOM 689 O O . THR A 1 100 ? 18.750 6.412 -42.664 1.00 62.31 100 THR A O 1
ATOM 692 N N . THR A 1 101 ? 18.184 5.469 -40.712 1.00 73.06 101 THR A N 1
ATOM 693 C CA . THR A 1 101 ? 18.930 6.410 -39.864 1.00 73.06 101 THR A CA 1
ATOM 694 C C . THR A 1 101 ? 19.268 5.795 -38.503 1.00 73.06 101 THR A C 1
ATOM 696 O O . THR A 1 101 ? 18.633 4.826 -38.075 1.00 73.06 101 THR A O 1
ATOM 699 N N . ILE A 1 102 ? 20.261 6.376 -37.828 1.00 86.25 102 ILE A N 1
ATOM 700 C CA . ILE A 1 102 ? 20.603 6.110 -36.430 1.00 86.25 102 ILE A CA 1
ATOM 701 C C . ILE A 1 102 ? 20.329 7.402 -35.654 1.00 86.25 102 ILE A C 1
ATOM 703 O O . ILE A 1 102 ? 20.926 8.435 -35.956 1.00 86.25 102 ILE A O 1
ATOM 707 N N . LEU A 1 103 ? 19.406 7.351 -34.696 1.00 87.00 103 LEU A N 1
ATOM 708 C CA . LEU A 1 103 ? 18.902 8.505 -33.959 1.00 87.00 103 LEU A CA 1
ATOM 709 C C . LEU A 1 103 ? 19.373 8.537 -32.508 1.00 87.00 103 LEU A C 1
ATOM 711 O O . LEU A 1 103 ? 19.711 7.518 -31.894 1.00 87.00 103 LEU A O 1
ATOM 715 N N . ASP A 1 104 ? 19.326 9.753 -31.979 1.00 85.56 104 ASP A N 1
ATOM 716 C CA . ASP A 1 104 ? 19.356 10.027 -30.557 1.00 85.56 104 ASP A CA 1
ATOM 717 C C . ASP A 1 104 ? 17.916 10.212 -30.040 1.00 85.56 104 ASP A C 1
ATOM 719 O O . ASP A 1 104 ? 17.327 11.283 -30.163 1.00 85.56 104 ASP A O 1
ATOM 723 N N . GLU A 1 105 ? 17.318 9.127 -29.549 1.00 93.06 105 GLU A N 1
ATOM 724 C CA . GLU A 1 105 ? 15.975 9.057 -28.947 1.00 93.06 105 GLU A CA 1
ATOM 725 C C . GLU A 1 105 ? 16.044 9.170 -27.405 1.00 93.06 105 GLU A C 1
ATOM 727 O O . GLU A 1 105 ? 15.285 8.513 -26.700 1.00 93.06 105 GLU A O 1
ATOM 732 N N . ASP A 1 106 ? 16.954 9.989 -26.860 1.00 90.19 106 ASP A N 1
ATOM 733 C CA . ASP A 1 106 ? 17.135 10.285 -25.414 1.00 90.19 106 ASP A CA 1
ATOM 734 C C . ASP A 1 106 ? 15.844 10.689 -24.658 1.00 90.19 106 ASP A C 1
ATOM 736 O O . ASP A 1 106 ? 15.796 10.732 -23.428 1.00 90.19 106 ASP A O 1
ATOM 740 N N . ASN A 1 107 ? 14.782 11.018 -25.393 1.00 87.19 107 ASN A N 1
ATOM 741 C CA . ASN A 1 107 ? 13.461 11.391 -24.889 1.00 87.19 107 ASN A CA 1
ATOM 742 C C . ASN A 1 107 ? 12.304 10.653 -25.601 1.00 87.19 107 ASN A C 1
ATOM 744 O O . ASN A 1 107 ? 11.152 11.035 -25.414 1.00 87.19 107 ASN A O 1
ATOM 748 N N . MET A 1 108 ? 12.610 9.655 -26.448 1.00 87.19 108 MET A N 1
ATOM 749 C CA . MET A 1 108 ? 11.666 8.916 -27.307 1.00 87.19 108 MET A CA 1
ATOM 750 C C . MET A 1 108 ? 10.606 9.802 -27.991 1.00 87.19 108 MET A C 1
ATOM 752 O O . MET A 1 108 ? 9.426 9.448 -28.075 1.00 87.19 108 MET A O 1
ATOM 756 N N . SER A 1 109 ? 11.014 10.973 -28.500 1.00 88.12 109 SER A N 1
ATOM 757 C CA . SER A 1 109 ? 10.119 11.878 -29.240 1.00 88.12 109 SER A CA 1
ATOM 758 C C . SER A 1 109 ? 9.596 11.270 -30.549 1.00 88.12 109 SER A C 1
ATOM 760 O O . SER A 1 109 ? 8.667 11.825 -31.143 1.00 88.12 109 SER A O 1
ATOM 762 N N . SER A 1 110 ? 10.170 10.157 -31.024 1.00 87.31 110 SER A N 1
ATOM 763 C CA . SER A 1 110 ? 9.682 9.406 -32.179 1.00 87.31 110 SER A CA 1
ATOM 764 C C . SER A 1 110 ? 9.492 7.913 -31.875 1.00 87.31 110 SER A C 1
ATOM 766 O O . SER A 1 110 ? 10.089 7.328 -30.976 1.00 87.31 110 SER A O 1
ATOM 768 N N . ASN A 1 111 ? 8.630 7.273 -32.667 1.00 85.38 111 ASN A N 1
ATOM 769 C CA . ASN A 1 111 ? 8.388 5.829 -32.663 1.00 85.38 111 ASN A CA 1
ATOM 770 C C . ASN A 1 111 ? 8.695 5.199 -34.038 1.00 85.38 111 ASN A C 1
ATOM 772 O O . ASN A 1 111 ? 8.016 4.270 -34.480 1.00 85.38 111 ASN A O 1
ATOM 776 N N . SER A 1 112 ? 9.683 5.752 -34.750 1.00 85.19 112 SER A N 1
ATOM 777 C CA . SER A 1 112 ? 9.965 5.426 -36.150 1.00 85.19 112 SER A CA 1
ATOM 778 C C . SER A 1 112 ? 10.327 3.952 -36.380 1.00 85.19 112 SER A C 1
ATOM 780 O O . SER A 1 112 ? 11.400 3.485 -36.006 1.00 85.19 112 SER A O 1
ATOM 782 N N . ALA A 1 113 ? 9.473 3.235 -37.118 1.00 78.12 113 ALA A N 1
ATOM 783 C CA . ALA A 1 113 ? 9.692 1.838 -37.513 1.00 78.12 113 ALA A CA 1
ATOM 784 C C . ALA A 1 113 ? 10.832 1.632 -38.540 1.00 78.12 113 ALA A C 1
ATOM 786 O O . ALA A 1 113 ? 11.069 0.502 -38.972 1.00 78.12 113 ALA A O 1
ATOM 787 N N . THR A 1 114 ? 11.504 2.709 -38.963 1.00 78.50 114 THR A N 1
ATOM 788 C CA . THR A 1 114 ? 12.628 2.708 -39.917 1.00 78.50 114 THR A CA 1
ATOM 789 C C . THR A 1 114 ? 13.898 3.341 -39.340 1.00 78.50 114 THR A C 1
ATOM 791 O O . THR A 1 114 ? 14.856 3.554 -40.077 1.00 78.50 114 THR A O 1
ATOM 794 N N . ALA A 1 115 ? 13.942 3.670 -38.048 1.00 83.31 115 ALA A N 1
ATOM 795 C CA . ALA A 1 115 ? 15.141 4.179 -37.382 1.00 83.31 115 ALA A CA 1
ATOM 796 C C . ALA A 1 115 ? 15.726 3.134 -36.422 1.00 83.31 115 ALA A C 1
ATOM 798 O O . ALA A 1 115 ? 15.006 2.296 -35.884 1.00 83.31 115 ALA A O 1
ATOM 799 N N . LEU A 1 116 ? 17.035 3.208 -36.179 1.00 85.44 116 LEU A N 1
ATOM 800 C CA . LEU A 1 116 ? 17.664 2.597 -35.008 1.00 85.44 116 LEU A CA 1
ATOM 801 C C . LEU A 1 116 ? 17.965 3.690 -33.983 1.00 85.44 116 LEU A C 1
ATOM 803 O O . LEU A 1 116 ? 18.445 4.754 -34.358 1.00 85.44 116 LEU A O 1
ATOM 807 N N . ALA A 1 117 ? 17.754 3.419 -32.700 1.00 90.81 117 ALA A N 1
ATOM 808 C CA . ALA A 1 117 ? 18.282 4.252 -31.623 1.00 90.81 117 ALA A CA 1
ATOM 809 C C . ALA A 1 117 ? 19.715 3.816 -31.263 1.00 90.81 117 ALA A C 1
ATOM 811 O O . ALA A 1 117 ? 20.071 2.641 -31.403 1.00 90.81 117 ALA A O 1
ATOM 812 N N . THR A 1 118 ? 20.555 4.740 -30.787 1.00 90.81 118 THR A N 1
ATOM 813 C CA . THR A 1 118 ? 21.862 4.365 -30.211 1.00 90.81 118 THR A CA 1
ATOM 814 C C . THR A 1 118 ? 21.710 3.753 -28.811 1.00 90.81 118 THR A C 1
ATOM 816 O O . THR A 1 118 ? 20.718 3.969 -28.121 1.00 90.81 118 THR A O 1
ATOM 819 N N . GLN A 1 119 ? 22.723 3.020 -28.330 1.00 92.38 119 GLN A N 1
ATOM 820 C CA . GLN A 1 119 ? 22.736 2.565 -26.929 1.00 92.38 119 GLN A CA 1
ATOM 821 C C . GLN A 1 119 ? 22.820 3.721 -25.921 1.00 92.38 119 GLN A C 1
ATOM 823 O O . GLN A 1 119 ? 22.293 3.582 -24.822 1.00 92.38 119 GLN A O 1
ATOM 828 N N . GLN A 1 120 ? 23.467 4.840 -26.278 1.00 93.06 120 GLN A N 1
ATOM 829 C CA . GLN A 1 120 ? 23.496 6.031 -25.418 1.00 93.06 120 GLN A CA 1
ATOM 830 C C . GLN A 1 120 ? 22.085 6.605 -25.282 1.00 93.06 120 GLN A C 1
ATOM 832 O O . GLN A 1 120 ? 21.602 6.728 -24.164 1.00 93.06 120 GLN A O 1
ATOM 837 N N . SER A 1 121 ? 21.403 6.776 -26.418 1.00 92.25 121 SER A N 1
ATOM 838 C CA . SER A 1 121 ? 19.998 7.179 -26.510 1.00 92.25 121 SER A CA 1
ATOM 839 C C . SER A 1 121 ? 19.065 6.340 -25.638 1.00 92.25 121 SER A C 1
ATOM 841 O O . SER A 1 121 ? 18.296 6.863 -24.838 1.00 92.25 121 SER A O 1
ATOM 843 N N . ILE A 1 122 ? 19.122 5.013 -25.785 1.00 93.06 122 ILE A N 1
ATOM 844 C CA . ILE A 1 122 ? 18.248 4.113 -25.023 1.00 93.06 122 ILE A CA 1
ATOM 845 C C . ILE A 1 122 ? 18.565 4.216 -23.527 1.00 93.06 122 ILE A C 1
ATOM 847 O O . ILE A 1 122 ? 17.655 4.175 -22.701 1.00 93.06 122 ILE A O 1
ATOM 851 N N . LYS A 1 123 ? 19.847 4.365 -23.165 1.00 93.31 123 LYS A N 1
ATOM 852 C CA . LYS A 1 123 ? 20.263 4.502 -21.770 1.00 93.31 123 LYS A CA 1
ATOM 853 C C . LYS A 1 123 ? 19.768 5.810 -21.161 1.00 93.31 123 LYS A C 1
ATOM 855 O O . LYS A 1 123 ? 19.183 5.754 -20.086 1.00 93.31 123 LYS A O 1
ATOM 860 N N . ALA A 1 124 ? 19.999 6.955 -21.799 1.00 92.31 124 ALA A N 1
ATOM 861 C CA . ALA A 1 124 ? 19.598 8.227 -21.214 1.00 92.31 124 ALA A CA 1
ATOM 862 C C . ALA A 1 124 ? 18.075 8.409 -21.236 1.00 92.31 124 ALA A C 1
ATOM 864 O O . ALA A 1 124 ? 17.560 8.924 -20.251 1.00 92.31 124 ALA A O 1
ATOM 865 N N . TYR A 1 125 ? 17.341 7.854 -22.214 1.00 92.62 125 TYR A N 1
ATOM 866 C CA . TYR A 1 125 ? 15.881 7.720 -22.108 1.00 92.62 125 TYR A CA 1
ATOM 867 C C . TYR A 1 125 ? 15.459 6.908 -20.877 1.00 92.62 125 TYR A C 1
ATOM 869 O O . TYR A 1 125 ? 14.663 7.388 -20.078 1.00 92.62 125 TYR A O 1
ATOM 877 N N . VAL A 1 126 ? 16.003 5.700 -20.679 1.00 92.38 126 VAL A N 1
ATOM 878 C CA . VAL A 1 126 ? 15.644 4.859 -19.522 1.00 92.38 126 VAL A CA 1
ATOM 879 C C . VAL A 1 126 ? 16.025 5.524 -18.197 1.00 92.38 126 VAL A C 1
ATOM 881 O O . VAL A 1 126 ? 15.231 5.485 -17.261 1.00 92.38 126 VAL A O 1
ATOM 884 N N . ASP A 1 127 ? 17.192 6.166 -18.109 1.00 89.69 127 ASP A N 1
ATOM 885 C CA . ASP A 1 127 ? 17.604 6.916 -16.918 1.00 89.69 127 ASP A CA 1
ATOM 886 C C . ASP A 1 127 ? 16.667 8.111 -16.654 1.00 89.69 127 ASP A C 1
ATOM 888 O O . ASP A 1 127 ? 16.283 8.334 -15.505 1.00 89.69 127 ASP A O 1
ATOM 892 N N . ASN A 1 128 ? 16.267 8.855 -17.698 1.00 87.62 128 ASN A N 1
ATOM 893 C CA . ASN A 1 128 ? 15.308 9.958 -17.581 1.00 87.62 128 ASN A CA 1
ATOM 894 C C . ASN A 1 128 ? 13.941 9.449 -17.140 1.00 87.62 128 ASN A C 1
ATOM 896 O O . ASN A 1 128 ? 13.382 9.996 -16.204 1.00 87.62 128 ASN A O 1
ATOM 900 N N . GLU A 1 129 ? 13.400 8.400 -17.760 1.00 88.88 129 GLU A N 1
ATOM 901 C CA . GLU A 1 129 ? 12.092 7.858 -17.385 1.00 88.88 129 GLU A CA 1
ATOM 902 C C . GLU A 1 129 ? 12.099 7.309 -15.958 1.00 88.88 129 GLU A C 1
ATOM 904 O O . GLU A 1 129 ? 11.172 7.576 -15.200 1.00 88.88 129 GLU A O 1
ATOM 909 N N . VAL A 1 130 ? 13.164 6.622 -15.534 1.00 82.81 130 VAL A N 1
ATOM 910 C CA . VAL A 1 130 ? 13.311 6.162 -14.143 1.00 82.81 130 VAL A CA 1
ATOM 911 C C . VAL A 1 130 ? 13.424 7.337 -13.160 1.00 82.81 130 VAL A C 1
ATOM 913 O O . VAL A 1 130 ? 12.916 7.230 -12.046 1.00 82.81 130 VAL A O 1
ATOM 916 N N . ALA A 1 131 ? 14.025 8.463 -13.557 1.00 79.00 131 ALA A N 1
ATOM 917 C CA . ALA A 1 131 ? 14.056 9.691 -12.756 1.00 79.00 131 ALA A CA 1
ATOM 918 C C . ALA A 1 131 ? 12.733 10.493 -12.801 1.00 79.00 131 ALA A C 1
ATOM 920 O O . ALA A 1 131 ? 12.383 11.158 -11.826 1.00 79.00 131 ALA A O 1
ATOM 921 N N . ASN A 1 132 ? 11.995 10.426 -13.914 1.00 73.69 132 ASN A N 1
ATOM 922 C CA . ASN A 1 132 ? 10.727 11.120 -14.163 1.00 73.69 132 ASN A CA 1
ATOM 923 C C . ASN A 1 132 ? 9.523 10.375 -13.572 1.00 73.69 132 ASN A C 1
ATOM 925 O O . ASN A 1 132 ? 8.511 11.008 -13.255 1.00 73.69 132 ASN A O 1
ATOM 929 N N . VAL A 1 133 ? 9.622 9.055 -13.366 1.00 75.12 133 VAL A N 1
ATOM 930 C CA . VAL A 1 133 ? 8.761 8.333 -12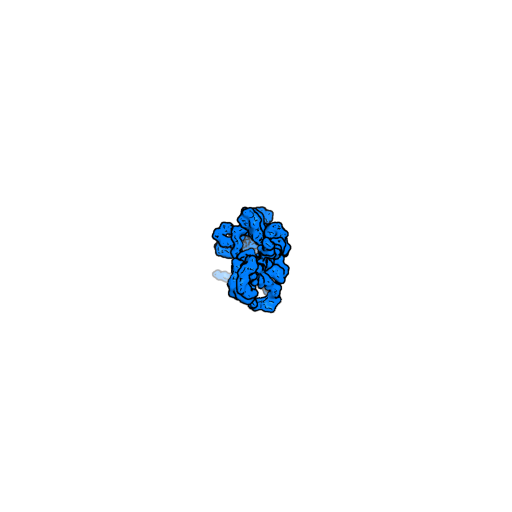.424 1.00 75.12 133 VAL A CA 1
ATOM 931 C C . VAL A 1 133 ? 9.072 8.894 -11.041 1.00 75.12 133 VAL A C 1
ATOM 933 O O . VAL A 1 133 ? 9.957 8.424 -10.330 1.00 75.12 133 VAL A O 1
ATOM 936 N N . SER A 1 134 ? 8.327 9.938 -10.677 1.00 63.88 134 SER A N 1
ATOM 937 C CA . SER A 1 134 ? 8.457 10.640 -9.407 1.00 63.88 134 SER A CA 1
ATOM 938 C C . SER A 1 134 ? 7.945 9.761 -8.266 1.00 63.88 134 SER A C 1
ATOM 940 O O . SER A 1 134 ? 6.862 9.955 -7.715 1.00 63.88 134 SER A O 1
ATOM 942 N N . ILE A 1 135 ? 8.769 8.781 -7.901 1.00 63.44 135 ILE A N 1
ATOM 943 C CA . ILE A 1 135 ? 8.753 8.148 -6.586 1.00 63.44 135 ILE A CA 1
ATOM 944 C C . ILE A 1 135 ? 9.066 9.190 -5.497 1.00 63.44 135 ILE A C 1
ATOM 946 O O . ILE A 1 135 ? 8.674 9.017 -4.346 1.00 63.44 135 ILE A O 1
ATOM 950 N N . GLY A 1 136 ? 9.697 10.314 -5.865 1.00 72.00 136 GLY A N 1
ATOM 951 C CA . GLY A 1 136 ? 10.086 11.378 -4.948 1.00 72.00 136 GLY A CA 1
ATOM 952 C C . GLY A 1 136 ? 11.133 10.840 -3.986 1.00 72.00 136 GLY A C 1
ATOM 953 O O . GLY A 1 136 ? 12.194 10.394 -4.415 1.00 72.00 136 GLY A O 1
ATOM 954 N N . ASP A 1 137 ? 10.804 10.819 -2.698 1.00 72.94 137 ASP A N 1
ATOM 955 C CA . ASP A 1 137 ? 11.615 10.111 -1.711 1.00 72.94 137 ASP A CA 1
ATOM 956 C C . ASP A 1 137 ? 11.404 8.582 -1.762 1.00 72.94 137 ASP A C 1
ATOM 958 O O . ASP A 1 137 ? 12.308 7.834 -1.398 1.00 72.94 137 ASP A O 1
ATOM 962 N N . LEU A 1 138 ? 10.234 8.085 -2.192 1.00 85.06 138 LEU A N 1
ATOM 963 C CA . LEU A 1 138 ? 9.851 6.675 -2.042 1.00 85.06 138 LEU A CA 1
ATOM 964 C C . LEU A 1 138 ? 10.829 5.711 -2.730 1.00 85.06 138 LEU A C 1
ATOM 966 O O . LEU A 1 138 ? 11.266 5.922 -3.854 1.00 85.06 138 LEU A O 1
ATOM 970 N N . SER A 1 139 ? 11.119 4.590 -2.074 1.00 82.94 139 SER A N 1
ATOM 971 C CA . SER A 1 139 ? 12.000 3.541 -2.588 1.00 82.94 139 SER A CA 1
ATOM 972 C C . SER A 1 139 ? 11.337 2.170 -2.490 1.00 82.94 139 SER A C 1
ATOM 974 O O . SER A 1 139 ? 10.766 1.818 -1.456 1.00 82.94 139 SER A O 1
ATOM 976 N N . PHE A 1 140 ? 11.433 1.390 -3.568 1.00 86.81 140 PHE A N 1
ATOM 977 C CA . PHE A 1 140 ? 10.879 0.042 -3.683 1.00 86.81 140 PHE A CA 1
ATOM 978 C C . PHE A 1 140 ? 12.025 -0.971 -3.707 1.00 86.81 140 PHE A C 1
ATOM 980 O O . PHE A 1 140 ? 12.785 -1.034 -4.673 1.00 86.81 140 PHE A O 1
ATOM 987 N N . VAL A 1 141 ? 12.166 -1.766 -2.643 1.00 85.00 141 VAL A N 1
ATOM 988 C CA . VAL A 1 141 ? 13.247 -2.755 -2.508 1.00 85.00 141 VAL A CA 1
ATOM 989 C C . VAL A 1 141 ? 12.659 -4.100 -2.093 1.00 85.00 141 VAL A C 1
ATOM 991 O O . VAL A 1 141 ? 12.273 -4.306 -0.942 1.00 85.00 141 VAL A O 1
ATOM 994 N N . GLY A 1 142 ? 12.584 -5.031 -3.047 1.00 88.81 142 GLY A N 1
ATOM 995 C CA . GLY A 1 142 ? 11.959 -6.339 -2.844 1.00 88.81 142 GLY A CA 1
ATOM 996 C C . GLY A 1 142 ? 10.474 -6.197 -2.506 1.00 88.81 142 GLY A C 1
ATOM 997 O O . GLY A 1 142 ? 9.696 -5.737 -3.335 1.00 88.81 142 GLY A O 1
ATOM 998 N N . SER A 1 143 ? 10.096 -6.573 -1.283 1.00 87.69 143 SER A N 1
ATOM 999 C CA . SER A 1 143 ? 8.716 -6.481 -0.775 1.00 87.69 143 SER A CA 1
ATOM 1000 C C . SER A 1 143 ? 8.455 -5.238 0.090 1.00 87.69 143 SER A C 1
ATOM 1002 O O . SER A 1 143 ? 7.420 -5.168 0.751 1.00 87.69 143 SER A O 1
ATOM 1004 N N . THR A 1 144 ? 9.385 -4.279 0.128 1.00 88.38 144 THR A N 1
ATOM 1005 C CA . THR A 1 144 ? 9.305 -3.082 0.978 1.00 88.38 144 THR A CA 1
ATOM 1006 C C . THR A 1 144 ? 9.108 -1.823 0.140 1.00 88.38 144 THR A C 1
ATOM 1008 O O . THR A 1 144 ? 9.868 -1.577 -0.796 1.00 88.38 144 THR A O 1
ATOM 1011 N N . ILE A 1 145 ? 8.140 -0.997 0.543 1.00 89.44 145 ILE A N 1
ATOM 1012 C CA . ILE A 1 145 ? 8.007 0.408 0.138 1.00 89.44 145 ILE A CA 1
ATOM 1013 C C . ILE A 1 145 ? 8.509 1.252 1.314 1.00 89.44 145 ILE A C 1
ATOM 1015 O O . ILE A 1 145 ? 8.045 1.062 2.438 1.00 89.44 145 ILE A O 1
ATOM 1019 N N . SER A 1 146 ? 9.462 2.149 1.079 1.00 85.69 146 SER A N 1
ATOM 1020 C CA . SER A 1 146 ? 10.079 2.984 2.116 1.00 85.69 146 SER A CA 1
ATOM 1021 C C . SER A 1 146 ? 9.995 4.459 1.749 1.00 85.69 146 SER A C 1
ATOM 1023 O O . SER A 1 146 ? 10.361 4.814 0.634 1.00 85.69 146 SER A O 1
ATOM 1025 N N . ALA A 1 147 ? 9.585 5.312 2.688 1.00 85.06 147 ALA A N 1
ATOM 1026 C CA . ALA A 1 147 ? 9.820 6.753 2.635 1.00 85.06 147 ALA A CA 1
ATOM 1027 C C . ALA A 1 147 ? 11.095 7.059 3.459 1.00 85.06 147 ALA A C 1
ATOM 1029 O O . ALA A 1 147 ? 11.062 6.926 4.681 1.00 85.06 147 ALA A O 1
ATOM 1030 N N . PRO A 1 148 ? 12.244 7.375 2.828 1.00 73.31 148 PRO A N 1
ATOM 1031 C CA . PRO A 1 148 ? 13.507 7.666 3.510 1.00 73.31 148 PRO A CA 1
ATOM 1032 C C . PRO A 1 148 ? 13.577 9.084 4.097 1.00 73.31 148 PRO A C 1
ATOM 1034 O O . PRO A 1 148 ? 14.435 9.341 4.942 1.00 73.31 148 PRO A O 1
ATOM 1037 N N . SER A 1 149 ? 12.706 10.001 3.670 1.00 79.69 149 SER A N 1
ATOM 1038 C CA . SER A 1 149 ? 12.488 11.277 4.353 1.00 79.69 149 SER A CA 1
ATOM 1039 C C . SER A 1 149 ? 11.484 11.108 5.497 1.00 79.69 149 SER A C 1
ATOM 1041 O O . SER A 1 149 ? 10.785 10.103 5.597 1.00 79.69 149 SER A O 1
ATOM 1043 N N . SER A 1 150 ? 11.374 12.110 6.368 1.00 79.38 150 SER A N 1
ATOM 1044 C CA . SER A 1 150 ? 10.365 12.139 7.435 1.00 79.38 150 SER A CA 1
ATOM 1045 C C . SER A 1 150 ? 8.968 12.558 6.941 1.00 79.38 150 SER A C 1
ATOM 1047 O O . SER A 1 150 ? 8.217 13.155 7.711 1.00 79.38 150 SER A O 1
ATOM 1049 N N . ALA A 1 151 ? 8.655 12.345 5.660 1.00 81.62 151 ALA A N 1
ATOM 1050 C CA . ALA A 1 151 ? 7.346 12.618 5.073 1.00 81.62 151 ALA A CA 1
ATOM 1051 C C . ALA A 1 151 ? 6.433 11.384 5.162 1.00 81.62 151 ALA A C 1
ATOM 1053 O O . ALA A 1 151 ? 6.897 10.244 5.099 1.00 81.62 151 ALA A O 1
ATOM 1054 N N . ASP A 1 152 ? 5.125 11.610 5.279 1.00 84.69 152 ASP A N 1
ATOM 1055 C CA . ASP A 1 152 ? 4.145 10.531 5.410 1.00 84.69 152 ASP A CA 1
ATOM 1056 C C . ASP A 1 152 ? 3.906 9.799 4.080 1.00 84.69 152 ASP A C 1
ATOM 1058 O O . ASP A 1 152 ? 3.620 10.414 3.046 1.00 84.69 152 ASP A O 1
ATOM 1062 N N . LEU A 1 153 ? 3.914 8.461 4.115 1.00 88.25 153 LEU A N 1
ATOM 1063 C CA . LEU A 1 153 ? 3.414 7.648 3.005 1.00 88.25 153 LEU A CA 1
ATOM 1064 C C . LEU A 1 153 ? 1.887 7.780 2.928 1.00 88.25 153 LEU A C 1
ATOM 1066 O O . LEU A 1 153 ? 1.150 7.145 3.682 1.00 88.25 153 LEU A O 1
ATOM 1070 N N . THR A 1 154 ? 1.418 8.599 1.992 1.00 87.31 154 THR A N 1
ATOM 1071 C CA . THR A 1 154 ? -0.005 8.900 1.811 1.00 87.31 154 THR A CA 1
ATOM 1072 C C . THR A 1 154 ? -0.615 8.040 0.702 1.00 87.31 154 THR A C 1
ATOM 1074 O O . THR A 1 154 ? -0.132 8.048 -0.428 1.00 87.31 154 THR A O 1
ATOM 1077 N N . LEU A 1 155 ? -1.703 7.321 1.004 1.00 88.69 155 LEU A N 1
ATOM 1078 C CA . LEU A 1 155 ? -2.446 6.497 0.041 1.00 88.69 155 LEU A CA 1
ATOM 1079 C C . LEU A 1 155 ? -3.848 7.082 -0.184 1.00 88.69 155 LEU A C 1
ATOM 1081 O O . LEU A 1 155 ? -4.720 6.956 0.672 1.00 88.69 155 LEU A O 1
ATOM 1085 N N . THR A 1 156 ? -4.078 7.714 -1.337 1.00 89.00 156 THR A N 1
ATOM 1086 C CA . THR A 1 156 ? -5.371 8.320 -1.697 1.00 89.00 156 THR A CA 1
ATOM 1087 C C . THR A 1 156 ? -6.104 7.497 -2.755 1.00 89.00 156 THR A C 1
ATOM 1089 O O . THR A 1 156 ? -5.583 7.203 -3.826 1.00 89.00 156 THR A O 1
ATOM 1092 N N . SER A 1 157 ? -7.354 7.133 -2.467 1.00 89.44 157 SER A N 1
ATOM 1093 C CA . SER A 1 157 ? -8.193 6.286 -3.329 1.00 89.44 157 SER A CA 1
ATOM 1094 C C . SER A 1 157 ? -9.225 7.058 -4.165 1.00 89.44 157 SER A C 1
ATOM 1096 O O . SER A 1 157 ? -9.991 6.444 -4.905 1.00 89.44 157 SER A O 1
ATOM 1098 N N . SER A 1 158 ? -9.284 8.391 -4.040 1.00 88.81 158 SER A N 1
ATOM 1099 C CA . SER A 1 158 ? -10.186 9.283 -4.794 1.00 88.81 158 SER A CA 1
ATOM 1100 C C . SER A 1 158 ? -11.672 8.859 -4.795 1.00 88.81 158 SER A C 1
ATOM 1102 O O . SER A 1 158 ? -12.358 8.966 -5.812 1.00 88.81 158 SER A O 1
ATOM 1104 N N . GLY A 1 159 ? -12.172 8.369 -3.656 1.00 82.50 159 GLY A N 1
ATOM 1105 C CA . GLY A 1 159 ? -13.543 7.859 -3.491 1.00 82.50 159 GLY A CA 1
ATOM 1106 C C . GLY A 1 159 ? -13.688 6.334 -3.606 1.00 82.50 159 GLY A C 1
ATOM 1107 O O . GLY A 1 159 ? -14.766 5.808 -3.344 1.00 82.50 159 GLY A O 1
ATOM 1108 N N . GLY A 1 160 ? -12.619 5.612 -3.960 1.00 88.81 160 GLY A N 1
ATOM 1109 C CA . GLY A 1 160 ? -12.518 4.159 -3.792 1.00 88.81 160 GLY A CA 1
ATOM 1110 C C . GLY A 1 160 ? -12.024 3.749 -2.397 1.00 88.81 160 GLY A C 1
ATOM 1111 O O . GLY A 1 160 ? -11.887 4.578 -1.499 1.00 88.81 160 GLY A O 1
ATOM 1112 N N . ASN A 1 161 ? -11.662 2.475 -2.234 1.00 90.00 161 ASN A N 1
ATOM 1113 C CA . ASN A 1 161 ? -11.047 1.941 -1.011 1.00 90.00 161 ASN A CA 1
ATOM 1114 C C . ASN A 1 161 ? -9.550 1.664 -1.214 1.00 90.00 161 ASN A C 1
ATOM 1116 O O . ASN A 1 161 ? -9.147 1.236 -2.295 1.00 90.00 161 ASN A O 1
ATOM 1120 N N . VAL A 1 162 ? -8.748 1.804 -0.156 1.00 93.31 162 VAL A N 1
ATOM 1121 C CA . VAL A 1 162 ? -7.410 1.193 -0.085 1.00 93.31 162 VAL A CA 1
ATOM 1122 C C . VAL A 1 162 ? -7.578 -0.209 0.505 1.00 93.31 162 VAL A C 1
ATOM 1124 O O . VAL A 1 162 ? -7.925 -0.356 1.675 1.00 93.31 162 VAL A O 1
ATOM 1127 N N . VAL A 1 163 ? -7.393 -1.245 -0.314 1.00 92.62 163 VAL A N 1
ATOM 1128 C CA . VAL A 1 163 ? -7.552 -2.650 0.101 1.00 92.62 163 VAL A CA 1
ATOM 1129 C C . VAL A 1 163 ? -6.188 -3.213 0.489 1.00 92.62 163 VAL A C 1
ATOM 1131 O O . VAL A 1 163 ? -5.274 -3.224 -0.331 1.00 92.62 163 VAL A O 1
ATOM 1134 N N . ILE A 1 164 ? -6.053 -3.678 1.733 1.00 91.56 164 ILE A N 1
ATOM 1135 C CA . ILE A 1 164 ? -4.796 -4.198 2.289 1.00 91.56 164 ILE A CA 1
ATOM 1136 C C . ILE A 1 164 ? -5.053 -5.594 2.866 1.00 91.56 164 ILE A C 1
ATOM 1138 O O . ILE A 1 164 ? -5.884 -5.757 3.761 1.00 91.56 164 ILE A O 1
ATOM 1142 N N . GLU A 1 165 ? -4.338 -6.604 2.367 1.00 93.75 165 GLU A N 1
ATOM 1143 C CA . GLU A 1 165 ? -4.399 -7.964 2.908 1.00 93.75 165 GLU A CA 1
ATOM 1144 C C . GLU A 1 165 ? -3.549 -8.071 4.183 1.00 93.75 165 GLU A C 1
ATOM 1146 O O . GLU A 1 165 ? -2.338 -8.272 4.139 1.00 93.75 165 GLU A O 1
ATOM 1151 N N . GLY A 1 166 ? -4.211 -7.924 5.333 1.00 87.12 166 GLY A N 1
ATOM 1152 C CA . GLY A 1 166 ? -3.567 -7.927 6.645 1.00 87.12 166 GLY A CA 1
ATOM 1153 C C . GLY A 1 166 ? -2.879 -6.596 6.964 1.00 87.12 166 GLY A C 1
ATOM 1154 O O . GLY A 1 166 ? -2.139 -6.037 6.163 1.00 87.12 166 GLY A O 1
ATOM 1155 N N . ILE A 1 167 ? -3.105 -6.077 8.172 1.00 90.25 167 ILE A N 1
ATOM 1156 C CA . ILE A 1 167 ? -2.530 -4.802 8.611 1.00 90.25 167 ILE A CA 1
ATOM 1157 C C . ILE A 1 167 ? -1.625 -5.001 9.829 1.00 90.25 167 ILE A C 1
ATOM 1159 O O . ILE A 1 167 ? -2.014 -5.605 10.829 1.00 90.25 167 ILE A O 1
ATOM 1163 N N . ARG A 1 168 ? -0.405 -4.461 9.755 1.00 88.81 168 ARG A N 1
ATOM 1164 C CA . ARG A 1 168 ? 0.529 -4.364 10.881 1.00 88.81 168 ARG A CA 1
ATOM 1165 C C . ARG A 1 168 ? 1.120 -2.960 10.916 1.00 88.81 168 ARG A C 1
ATOM 1167 O O . ARG A 1 168 ? 2.033 -2.654 10.158 1.00 88.81 168 ARG A O 1
ATOM 1174 N N . VAL A 1 169 ? 0.617 -2.127 11.821 1.00 88.06 169 VAL A N 1
ATOM 1175 C CA . VAL A 1 169 ? 1.132 -0.769 12.044 1.00 88.06 169 VAL A CA 1
ATOM 1176 C C . VAL A 1 169 ? 2.214 -0.805 13.125 1.00 88.06 169 VAL A C 1
ATOM 1178 O O . VAL A 1 169 ? 2.006 -1.366 14.201 1.00 88.06 169 VAL A O 1
ATOM 1181 N N . ALA A 1 170 ? 3.373 -0.210 12.842 1.00 81.12 170 ALA A N 1
ATOM 1182 C CA . ALA A 1 170 ? 4.417 0.062 13.826 1.00 81.12 170 ALA A CA 1
ATOM 1183 C C . ALA A 1 170 ? 4.367 1.556 14.185 1.00 81.12 170 ALA A C 1
ATOM 1185 O O . ALA A 1 170 ? 4.917 2.394 13.483 1.00 81.12 170 ALA A O 1
ATOM 1186 N N . GLY A 1 171 ? 3.631 1.879 15.245 1.00 76.06 171 GLY A N 1
ATOM 1187 C CA . GLY A 1 171 ? 3.205 3.240 15.579 1.00 76.06 171 GLY A CA 1
ATOM 1188 C C . GLY A 1 171 ? 1.836 3.186 16.260 1.00 76.06 171 GLY A C 1
ATOM 1189 O O . GLY A 1 171 ? 1.121 2.196 16.121 1.00 76.06 171 GLY A O 1
ATOM 1190 N N . THR A 1 172 ? 1.487 4.193 17.060 1.00 71.19 172 THR A N 1
ATOM 1191 C CA . THR A 1 172 ? 0.423 4.060 18.079 1.00 71.19 172 THR A CA 1
ATOM 1192 C C . THR A 1 172 ? -0.917 4.713 17.732 1.00 71.19 172 THR A C 1
ATOM 1194 O O . THR A 1 172 ? -1.767 4.820 18.613 1.00 71.19 172 THR A O 1
ATOM 1197 N N . THR A 1 173 ? -1.124 5.157 16.490 1.00 85.81 173 THR A N 1
ATOM 1198 C CA . THR A 1 173 ? -2.309 5.945 16.106 1.00 85.81 173 THR A CA 1
ATOM 1199 C C . THR A 1 173 ? -2.986 5.370 14.866 1.00 85.81 173 THR A C 1
ATOM 1201 O O . THR A 1 173 ? -2.334 5.127 13.856 1.00 85.81 173 THR A O 1
ATOM 1204 N N . ILE A 1 174 ? -4.306 5.197 14.948 1.00 88.31 174 ILE A N 1
ATOM 1205 C CA . ILE A 1 174 ? -5.213 4.992 13.813 1.00 88.31 174 ILE A CA 1
ATOM 1206 C C . ILE A 1 174 ? -6.314 6.044 13.979 1.00 88.31 174 ILE A C 1
ATOM 1208 O O . ILE A 1 174 ? -6.932 6.113 15.043 1.00 88.31 174 ILE A O 1
ATOM 1212 N N . SER A 1 175 ? -6.530 6.880 12.967 1.00 85.94 175 SER A N 1
ATOM 1213 C CA . SER A 1 175 ? -7.478 8.000 12.990 1.00 85.94 175 SER A CA 1
ATOM 1214 C C . SER A 1 175 ? -8.334 8.034 11.723 1.00 85.94 175 SER A C 1
ATOM 1216 O O . SER A 1 175 ? -7.982 7.462 10.694 1.00 85.94 175 SER A O 1
ATOM 1218 N N . THR A 1 176 ? -9.470 8.723 11.810 1.00 84.88 176 THR A N 1
ATOM 1219 C CA . THR A 1 176 ? -10.332 9.072 10.676 1.00 84.88 176 THR A CA 1
ATOM 1220 C C . THR A 1 176 ? -10.548 10.581 10.709 1.00 84.88 176 THR A C 1
ATOM 1222 O O . THR A 1 176 ? -11.135 11.085 11.665 1.00 84.88 176 THR A O 1
ATOM 1225 N N . GLU A 1 177 ? -10.040 11.298 9.707 1.00 78.56 177 GLU A N 1
ATOM 1226 C CA . GLU A 1 177 ? -10.136 12.768 9.626 1.00 78.56 177 GLU A CA 1
ATOM 1227 C C . GLU A 1 177 ? -11.301 13.239 8.743 1.00 78.56 177 GLU A C 1
ATOM 1229 O O . GLU A 1 177 ? -11.832 14.331 8.936 1.00 78.56 177 GLU A O 1
ATOM 1234 N N . ASP A 1 178 ? -11.755 12.382 7.826 1.00 68.56 178 ASP A N 1
ATOM 1235 C CA . ASP A 1 178 ? -13.067 12.512 7.196 1.00 68.56 178 ASP A CA 1
ATOM 1236 C C . ASP A 1 178 ? -14.173 12.280 8.244 1.00 68.56 178 ASP A C 1
ATOM 1238 O O . ASP A 1 178 ? -14.027 11.436 9.136 1.00 68.56 178 ASP A O 1
ATOM 1242 N N . SER A 1 179 ? -15.296 12.995 8.112 1.00 66.25 179 SER A N 1
ATOM 1243 C CA . SER A 1 179 ? -16.426 13.097 9.063 1.00 66.25 179 SER A CA 1
ATOM 1244 C C . SER A 1 179 ? -17.304 11.832 9.143 1.00 66.25 179 SER A C 1
ATOM 1246 O O . SER A 1 179 ? -18.519 11.886 9.334 1.00 66.25 179 SER A O 1
ATOM 1248 N N . SER A 1 180 ? -16.667 10.682 8.955 1.00 71.69 180 SER A N 1
ATOM 1249 C CA . SER A 1 180 ? -17.208 9.329 8.951 1.00 71.69 180 SER A CA 1
ATOM 1250 C C . SER A 1 180 ? -17.468 8.782 10.364 1.00 71.69 180 SER A C 1
ATOM 1252 O O . SER A 1 180 ? -17.112 9.384 11.375 1.00 71.69 180 SER A O 1
ATOM 1254 N N . ALA A 1 181 ? -18.068 7.590 10.441 1.00 74.62 181 ALA A N 1
ATOM 1255 C CA . ALA A 1 181 ? -18.455 6.923 11.689 1.00 74.62 181 ALA A CA 1
ATOM 1256 C C . ALA A 1 181 ? -17.283 6.368 12.542 1.00 74.62 181 ALA A C 1
ATOM 1258 O O . ALA A 1 181 ? -17.510 5.549 13.433 1.00 74.62 181 ALA A O 1
ATOM 1259 N N . GLY A 1 182 ? -16.041 6.785 12.282 1.00 87.00 182 GLY A N 1
ATOM 1260 C CA . GLY A 1 182 ? -14.846 6.295 12.971 1.00 87.00 182 GLY A CA 1
ATOM 1261 C C . GLY A 1 182 ? -14.331 4.946 12.454 1.00 87.00 182 GLY A C 1
ATOM 1262 O O . GLY A 1 182 ? -14.695 4.475 11.375 1.00 87.00 182 GLY A O 1
ATOM 1263 N N . VAL A 1 183 ? -13.453 4.314 13.238 1.00 90.50 183 VAL A N 1
ATOM 1264 C CA . VAL A 1 183 ? -12.819 3.032 12.891 1.00 90.50 183 VAL A CA 1
ATOM 1265 C C . VAL A 1 183 ? -13.777 1.869 13.167 1.00 90.50 183 VAL A C 1
ATOM 1267 O O . VAL A 1 183 ? -14.099 1.580 14.318 1.00 90.50 183 VAL A O 1
ATOM 1270 N N . GLN A 1 184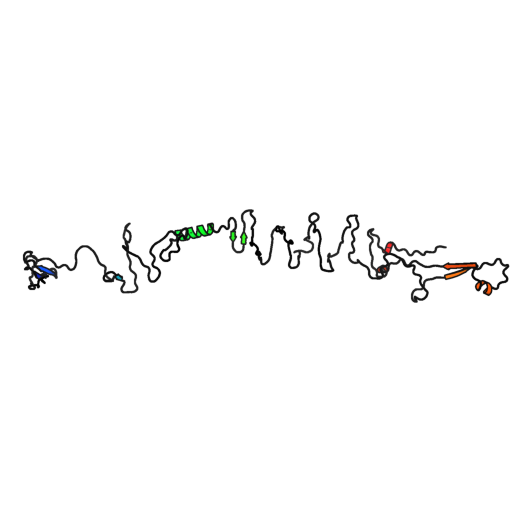 ? -14.197 1.170 12.112 1.00 90.56 184 GLN A N 1
ATOM 1271 C CA . GLN A 1 184 ? -15.034 -0.031 12.200 1.00 90.56 184 GLN A CA 1
ATOM 1272 C C . GLN A 1 184 ? -14.175 -1.302 12.162 1.00 90.56 184 GLN A C 1
ATOM 1274 O O . GLN A 1 184 ? -13.254 -1.408 11.353 1.00 90.56 184 GLN A O 1
ATOM 1279 N N . ILE A 1 185 ? -14.501 -2.285 13.007 1.00 92.00 185 ILE A N 1
ATOM 1280 C CA . ILE A 1 185 ? -13.831 -3.592 13.053 1.00 92.00 185 ILE A CA 1
ATOM 1281 C C . ILE A 1 185 ? -14.849 -4.675 12.675 1.00 92.00 185 ILE A C 1
ATOM 1283 O O . ILE A 1 185 ? -15.792 -4.926 13.419 1.00 92.00 185 ILE A O 1
ATOM 1287 N N . SER A 1 186 ? -14.650 -5.354 11.543 1.00 91.62 186 SER A N 1
ATOM 1288 C CA . SER A 1 186 ? -15.539 -6.431 11.056 1.00 91.62 186 SER A CA 1
ATOM 1289 C C . SER A 1 186 ? -15.323 -7.783 11.763 1.00 91.62 186 SER A C 1
ATOM 1291 O O . SER A 1 186 ? -15.522 -8.842 11.170 1.00 91.62 186 SER A O 1
ATOM 1293 N N . GLY A 1 187 ? -14.852 -7.764 13.010 1.00 92.62 187 GLY A N 1
ATOM 1294 C CA . GLY A 1 187 ? -14.429 -8.937 13.770 1.00 92.62 187 GLY A CA 1
ATOM 1295 C C . GLY A 1 187 ? -14.004 -8.569 15.192 1.00 92.62 187 GLY A C 1
ATOM 1296 O O . GLY A 1 187 ? -14.327 -7.495 15.693 1.00 92.62 187 GLY A O 1
ATOM 1297 N N . ASN A 1 188 ? -13.264 -9.458 15.851 1.00 93.19 188 ASN A N 1
ATOM 1298 C CA . ASN A 1 188 ? -12.873 -9.269 17.248 1.00 93.19 188 ASN A CA 1
ATOM 1299 C C . ASN A 1 188 ? -11.665 -8.326 17.386 1.00 93.19 188 ASN A C 1
ATOM 1301 O O . ASN A 1 188 ? -10.654 -8.503 16.705 1.00 93.19 188 ASN A O 1
ATOM 1305 N N . LEU A 1 189 ? -11.718 -7.400 18.348 1.00 93.81 189 LEU A N 1
ATOM 1306 C CA . LEU A 1 189 ? -10.544 -6.659 18.816 1.00 93.81 189 LEU A CA 1
ATOM 1307 C C . LEU A 1 189 ? -9.863 -7.456 19.940 1.00 93.81 189 LEU A C 1
ATOM 1309 O O . LEU A 1 189 ? -10.355 -7.485 21.065 1.00 93.81 189 LEU A O 1
ATOM 1313 N N . ILE A 1 190 ? -8.751 -8.127 19.628 1.00 92.88 190 ILE A N 1
ATOM 1314 C CA . ILE A 1 190 ? -8.056 -9.045 20.547 1.00 92.88 190 ILE A CA 1
ATOM 1315 C C . ILE A 1 190 ? -6.644 -8.511 20.856 1.00 92.88 190 ILE A C 1
ATOM 1317 O O . ILE A 1 190 ? -5.891 -8.229 19.921 1.00 92.88 190 ILE A O 1
ATOM 1321 N N . PRO A 1 191 ? -6.245 -8.377 22.137 1.00 94.12 191 PRO A N 1
ATOM 1322 C CA . PRO A 1 191 ? -4.881 -8.002 22.505 1.00 94.12 191 PRO A CA 1
ATOM 1323 C C . PRO A 1 191 ? -3.890 -9.142 22.224 1.00 94.12 191 PRO A C 1
ATOM 1325 O O . PRO A 1 191 ? -4.218 -10.314 22.376 1.00 94.12 191 PRO A O 1
ATOM 1328 N N . SER A 1 192 ? -2.637 -8.818 21.888 1.00 93.62 192 SER A N 1
ATOM 1329 C CA . SER A 1 192 ? -1.612 -9.843 21.612 1.00 93.62 192 SER A CA 1
ATOM 1330 C C . SER A 1 192 ? -1.082 -10.562 22.861 1.00 93.62 192 SER A C 1
ATOM 1332 O O . SER A 1 192 ? -0.390 -11.569 22.733 1.00 93.62 192 SER A O 1
ATOM 1334 N N . GLN A 1 193 ? -1.385 -10.052 24.060 1.00 95.50 193 GLN A N 1
ATOM 1335 C CA . GLN A 1 193 ? -1.016 -10.636 25.353 1.00 95.50 193 GLN A CA 1
ATOM 1336 C C . GLN A 1 193 ? -2.097 -10.344 26.403 1.00 95.50 193 GLN A C 1
ATOM 1338 O O . GLN A 1 193 ? -2.622 -9.228 26.474 1.00 95.50 193 GLN A O 1
ATOM 1343 N N . ASN A 1 194 ? -2.385 -11.328 27.257 1.00 90.69 194 ASN A N 1
ATOM 1344 C CA . ASN A 1 194 ? -3.364 -11.206 28.340 1.00 90.69 194 ASN A CA 1
ATOM 1345 C C . ASN A 1 194 ? -2.875 -10.223 29.417 1.00 90.69 194 ASN A C 1
ATOM 1347 O O . ASN A 1 194 ? -1.733 -10.308 29.858 1.00 90.69 194 ASN A O 1
ATOM 1351 N N . GLY A 1 195 ? -3.741 -9.304 29.855 1.00 86.06 195 GLY A N 1
ATOM 1352 C CA . GLY A 1 195 ? -3.453 -8.366 30.951 1.00 86.06 195 GLY A CA 1
ATOM 1353 C C . GLY A 1 195 ? -2.451 -7.241 30.641 1.00 86.06 195 GLY A C 1
ATOM 1354 O O . GLY A 1 195 ? -2.143 -6.459 31.534 1.00 86.06 195 GLY A O 1
ATOM 1355 N N . VAL A 1 196 ? -1.945 -7.135 29.405 1.00 92.44 196 VAL A N 1
ATOM 1356 C CA . VAL A 1 196 ? -0.922 -6.136 29.024 1.00 92.44 196 VAL A CA 1
ATOM 1357 C C . VAL A 1 196 ? -1.526 -4.859 28.428 1.00 92.44 196 VAL A C 1
ATOM 1359 O O . VAL A 1 196 ? -1.029 -3.760 28.676 1.00 92.44 196 VAL A O 1
ATOM 1362 N N . PHE A 1 197 ? -2.588 -4.982 27.630 1.00 92.50 197 PHE A N 1
ATOM 1363 C CA . PHE A 1 197 ? -3.143 -3.881 26.836 1.00 92.50 197 PHE A CA 1
ATOM 1364 C C . PHE A 1 197 ? -4.461 -3.351 27.413 1.00 92.50 197 PHE A C 1
ATOM 1366 O O . PHE A 1 197 ? -5.224 -4.090 28.029 1.00 92.50 197 PHE A O 1
ATOM 1373 N N . GLN A 1 198 ? -4.726 -2.061 27.197 1.00 91.75 198 GLN A N 1
ATOM 1374 C CA . GLN A 1 198 ? -5.877 -1.332 27.738 1.00 91.75 198 GLN A CA 1
ATOM 1375 C C . GLN A 1 198 ? -6.721 -0.732 26.609 1.00 91.75 198 GLN A C 1
ATOM 1377 O O . GLN A 1 198 ? -6.183 -0.272 25.601 1.00 91.75 198 GLN A O 1
ATOM 1382 N N . LEU A 1 199 ? -8.040 -0.666 26.807 1.00 90.94 199 LEU A N 1
ATOM 1383 C CA . LEU A 1 199 ? -8.951 0.088 25.945 1.00 90.94 199 LEU A CA 1
ATOM 1384 C C . LEU A 1 199 ? -9.132 1.504 26.510 1.00 90.94 199 LEU A C 1
ATOM 1386 O O . LEU A 1 199 ? -10.033 1.771 27.301 1.00 90.94 199 LEU A O 1
ATOM 1390 N N . GLY A 1 200 ? -8.255 2.416 26.090 1.00 90.06 200 GLY A N 1
ATOM 1391 C CA . GLY A 1 200 ? -8.196 3.790 26.597 1.00 90.06 200 GLY A CA 1
ATOM 1392 C C . GLY A 1 200 ? -7.191 3.966 27.741 1.00 90.06 200 GLY A C 1
ATOM 1393 O O . GLY A 1 200 ? -6.260 3.183 27.904 1.00 90.06 200 GLY A O 1
ATOM 1394 N N . SER A 1 201 ? -7.338 5.050 28.502 1.00 91.56 201 SER A N 1
ATOM 1395 C CA . SER A 1 201 ? -6.444 5.450 29.597 1.00 91.56 201 SER A CA 1
ATOM 1396 C C . SER A 1 201 ? -7.154 6.387 30.584 1.00 91.56 201 SER A C 1
ATOM 1398 O O . SER A 1 201 ? -8.279 6.827 30.344 1.00 91.56 201 SER A O 1
ATOM 1400 N N . SER A 1 202 ? -6.484 6.770 31.677 1.00 88.94 202 SER A N 1
ATOM 1401 C CA . SER A 1 202 ? -7.036 7.697 32.677 1.00 88.94 202 SER A CA 1
ATOM 1402 C C . SER A 1 202 ? -7.474 9.052 32.098 1.00 88.94 202 SER A C 1
ATOM 1404 O O . SER A 1 202 ? -8.469 9.595 32.579 1.00 88.94 202 SER A O 1
ATOM 1406 N N . THR A 1 203 ? -6.779 9.554 31.066 1.00 91.00 203 THR A N 1
ATOM 1407 C CA . THR A 1 203 ? -7.014 10.856 30.407 1.00 91.00 203 THR A CA 1
ATOM 1408 C C . THR A 1 203 ? -7.630 10.766 29.008 1.00 91.00 203 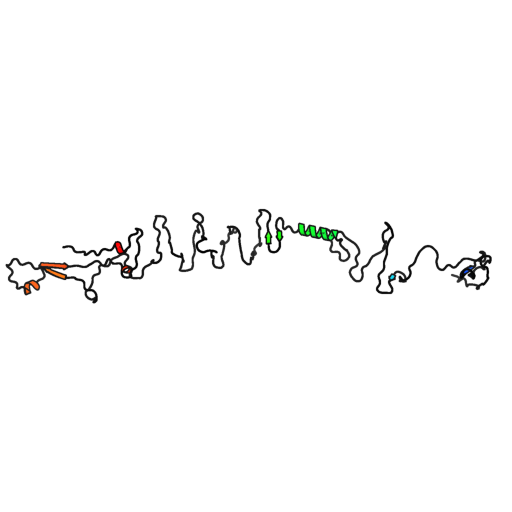THR A C 1
ATOM 1410 O O . THR A 1 203 ? -8.106 11.775 28.498 1.00 91.00 203 THR A O 1
ATOM 1413 N N . ARG A 1 204 ? -7.653 9.582 28.381 1.00 91.38 204 ARG A N 1
ATOM 1414 C CA . ARG A 1 204 ? -8.371 9.315 27.120 1.00 91.38 204 ARG A CA 1
ATOM 1415 C C . ARG A 1 204 ? -9.310 8.139 27.340 1.00 91.38 204 ARG A C 1
ATOM 1417 O O . ARG A 1 204 ? -8.894 6.988 27.223 1.00 91.38 204 ARG A O 1
ATOM 1424 N N . ARG A 1 205 ? -10.547 8.441 27.720 1.00 90.06 205 ARG A N 1
ATOM 1425 C CA . ARG A 1 205 ? -11.597 7.456 28.000 1.00 90.06 205 ARG A CA 1
ATOM 1426 C C . ARG A 1 205 ? -12.565 7.398 26.828 1.00 90.06 205 ARG A C 1
ATOM 1428 O O . ARG A 1 205 ? -12.851 8.427 26.221 1.00 90.06 205 ARG A O 1
ATOM 1435 N N . TRP A 1 206 ? -13.096 6.214 26.555 1.00 90.19 206 TRP A N 1
ATOM 1436 C CA . TRP A 1 206 ? -14.279 6.076 25.712 1.00 90.19 206 TRP A CA 1
ATOM 1437 C C . TRP A 1 206 ? -15.455 6.790 26.382 1.00 90.19 206 TRP A C 1
ATOM 1439 O O . TRP A 1 206 ? -15.635 6.665 27.593 1.00 90.19 206 TRP A O 1
ATOM 1449 N N . GLN A 1 207 ? -16.240 7.545 25.610 1.00 89.75 207 GLN A N 1
ATOM 1450 C CA . GLN A 1 207 ? -17.417 8.241 26.140 1.00 89.75 207 GLN A CA 1
ATOM 1451 C C . GLN A 1 207 ? -18.518 7.248 26.539 1.00 89.75 207 GLN A C 1
ATOM 1453 O O . GLN A 1 207 ? -19.120 7.395 27.598 1.00 89.75 207 GLN A O 1
ATOM 1458 N N . THR A 1 208 ? -18.729 6.223 25.708 1.00 86.31 208 THR A N 1
ATOM 1459 C CA . THR A 1 208 ? -19.718 5.159 25.909 1.00 86.31 208 THR A CA 1
ATOM 1460 C C . THR A 1 208 ? -19.205 3.871 25.268 1.00 86.31 208 THR A C 1
ATOM 1462 O O . THR A 1 208 ? -18.604 3.919 24.195 1.00 86.31 208 THR A O 1
ATOM 1465 N N . ALA A 1 209 ? -19.468 2.722 25.893 1.00 88.69 209 ALA A N 1
ATOM 1466 C CA . ALA A 1 209 ? -19.298 1.406 25.282 1.00 88.69 209 ALA A CA 1
ATOM 1467 C C . ALA A 1 209 ? -20.685 0.815 24.990 1.00 88.69 209 ALA A C 1
ATOM 1469 O O . ALA A 1 209 ? -21.460 0.575 25.913 1.00 88.69 209 ALA A O 1
ATOM 1470 N N . PHE A 1 210 ? -21.006 0.601 23.713 1.00 87.06 210 PHE A N 1
ATOM 1471 C CA . PHE A 1 210 ? -22.259 -0.029 23.293 1.00 87.06 210 PHE A CA 1
ATOM 1472 C C . PHE A 1 210 ? -22.020 -1.522 23.056 1.00 87.06 210 PHE A C 1
ATOM 1474 O O . PHE A 1 210 ? -21.307 -1.899 22.129 1.00 87.06 210 PHE A O 1
ATOM 1481 N N . LEU A 1 211 ? -22.608 -2.365 23.905 1.00 86.44 211 LEU A N 1
ATOM 1482 C CA . LEU A 1 211 ? -22.516 -3.823 23.834 1.00 86.44 211 LEU A CA 1
ATOM 1483 C C . LEU A 1 211 ? -23.911 -4.386 23.536 1.00 86.44 211 LEU A C 1
ATOM 1485 O O . LEU A 1 211 ? -24.875 -4.010 24.197 1.00 86.44 211 LEU A O 1
ATOM 1489 N N . SER A 1 212 ? -24.025 -5.267 22.541 1.00 81.81 212 SER A N 1
ATOM 1490 C CA . SER A 1 212 ? -25.286 -5.948 22.198 1.00 81.81 212 SER A CA 1
ATOM 1491 C C . SER A 1 212 ? -25.482 -7.279 22.929 1.00 81.81 212 SER A C 1
ATOM 1493 O O . SER A 1 212 ? -26.585 -7.819 22.926 1.00 81.81 212 SER A O 1
ATOM 1495 N N . ALA A 1 213 ? -24.421 -7.819 23.532 1.00 72.06 213 ALA A N 1
ATOM 1496 C CA . ALA A 1 213 ? -24.472 -9.032 24.334 1.00 72.06 213 ALA A CA 1
ATOM 1497 C C . ALA A 1 213 ? -24.978 -8.736 25.753 1.00 72.06 213 ALA A C 1
ATOM 1499 O O . ALA A 1 213 ? -24.645 -7.710 26.341 1.00 72.06 213 ALA A O 1
ATOM 1500 N N . GLU A 1 214 ? -25.709 -9.690 26.331 1.00 72.88 214 GLU A N 1
ATOM 1501 C CA . GLU A 1 214 ? -26.206 -9.638 27.716 1.00 72.88 214 GLU A CA 1
ATOM 1502 C C . GLU A 1 214 ? -25.084 -9.790 28.766 1.00 72.88 214 GLU A C 1
ATOM 1504 O O . GLU A 1 214 ? -25.316 -9.632 29.962 1.00 72.88 214 GLU A O 1
ATOM 1509 N N . THR A 1 215 ? -23.859 -10.099 28.329 1.00 59.12 215 THR A N 1
ATOM 1510 C CA . THR A 1 215 ? -22.708 -10.400 29.185 1.00 59.12 215 THR A CA 1
ATOM 1511 C C . THR A 1 215 ? -21.513 -9.502 28.887 1.00 59.12 215 THR A C 1
ATOM 1513 O O . THR A 1 215 ? -21.052 -9.429 27.746 1.00 59.12 215 THR A O 1
ATOM 1516 N N . LEU A 1 216 ? -20.939 -8.920 29.939 1.00 78.19 216 LEU A N 1
ATOM 1517 C CA . LEU A 1 216 ? -19.622 -8.291 29.933 1.00 78.19 216 LEU A CA 1
ATOM 1518 C C . LEU A 1 216 ? -18.684 -9.141 30.803 1.00 78.19 216 LEU A C 1
ATOM 1520 O O . LEU A 1 216 ? -18.818 -9.152 32.025 1.00 78.19 216 LEU A O 1
ATOM 1524 N N . ASP A 1 217 ? -17.751 -9.863 30.177 1.00 70.81 217 ASP A N 1
ATOM 1525 C CA . ASP A 1 217 ? -16.715 -10.596 30.910 1.00 70.81 217 ASP A CA 1
ATOM 1526 C C . ASP A 1 217 ? -15.591 -9.638 31.329 1.00 70.81 217 ASP A C 1
ATOM 1528 O O . ASP A 1 217 ? -14.939 -8.998 30.502 1.00 70.81 217 ASP A O 1
ATOM 1532 N N . ILE A 1 218 ? -15.400 -9.532 32.643 1.00 76.62 218 ILE A N 1
ATOM 1533 C CA . ILE A 1 218 ? -14.409 -8.682 33.314 1.00 76.62 218 ILE A CA 1
ATOM 1534 C C . ILE A 1 218 ? -13.408 -9.504 34.137 1.00 76.62 218 ILE A C 1
ATOM 1536 O O . ILE A 1 218 ? -12.781 -8.968 35.048 1.00 76.62 218 ILE A O 1
ATOM 1540 N N . GLY A 1 219 ? -13.256 -10.803 33.841 1.00 54.38 219 GLY A N 1
ATOM 1541 C CA . GLY A 1 219 ? -12.095 -11.615 34.231 1.00 54.38 219 GLY A CA 1
ATOM 1542 C C . GLY A 1 219 ? -11.759 -11.664 35.729 1.00 54.38 219 GLY A C 1
ATOM 1543 O O . GLY A 1 219 ? -10.597 -11.859 36.077 1.00 54.38 219 GLY A O 1
ATOM 1544 N N . GLY A 1 220 ? -12.743 -11.450 36.609 1.00 57.25 220 GLY A N 1
ATOM 1545 C CA . GLY A 1 220 ? -12.552 -11.320 38.065 1.00 57.25 220 GLY A CA 1
ATOM 1546 C C . GLY A 1 220 ? -13.229 -10.102 38.711 1.00 57.25 220 GLY A C 1
ATOM 1547 O O . GLY A 1 220 ? -13.312 -10.050 39.933 1.00 57.25 220 GLY A O 1
ATOM 1548 N N . ALA A 1 221 ? -13.774 -9.190 37.895 1.00 53.41 221 ALA A N 1
ATOM 1549 C CA . ALA A 1 221 ? -14.457 -7.944 38.268 1.00 53.41 221 ALA A CA 1
ATOM 1550 C C . ALA A 1 221 ? -13.549 -6.808 38.780 1.00 53.41 221 ALA A C 1
ATOM 1552 O O . ALA A 1 221 ? -12.517 -7.000 39.415 1.00 53.41 221 ALA A O 1
ATOM 1553 N N . THR A 1 222 ? -13.934 -5.562 38.510 1.00 54.44 222 THR A N 1
ATOM 1554 C CA . THR A 1 222 ? -14.645 -4.736 39.500 1.00 54.44 222 THR A CA 1
ATOM 1555 C C . THR A 1 222 ? -15.461 -3.641 38.803 1.00 54.44 222 THR A C 1
ATOM 1557 O O . THR A 1 222 ? -15.030 -3.096 37.789 1.00 54.44 222 THR A O 1
ATOM 1560 N N . ILE A 1 223 ? -16.654 -3.360 39.336 1.00 59.62 223 ILE A N 1
ATOM 1561 C CA . ILE A 1 223 ? -17.705 -2.530 38.726 1.00 59.62 223 ILE A CA 1
ATOM 1562 C C . ILE A 1 223 ? -17.528 -1.033 39.118 1.00 59.62 223 ILE A C 1
ATOM 1564 O O . ILE A 1 223 ? -16.495 -0.630 39.652 1.00 59.62 223 ILE A O 1
ATOM 1568 N N . SER A 1 224 ? -18.451 -0.171 38.687 1.00 50.66 224 SER A N 1
ATOM 1569 C CA . SER A 1 224 ? -18.366 1.296 38.580 1.00 50.66 224 SER A CA 1
ATOM 1570 C C . SER A 1 224 ? -18.339 2.088 39.890 1.00 50.66 224 SER A C 1
ATOM 1572 O O . SER A 1 224 ? -19.018 1.724 40.843 1.00 50.66 224 SER A O 1
ATOM 1574 N N . SER A 1 225 ? -17.690 3.263 39.857 1.00 42.88 225 SER A N 1
ATOM 1575 C CA . SER A 1 225 ? -17.821 4.334 40.861 1.00 42.88 225 SER A CA 1
ATOM 1576 C C . SER A 1 225 ? -18.926 5.338 40.508 1.00 42.88 225 SER A C 1
ATOM 1578 O O . SER A 1 225 ? -19.003 5.786 39.366 1.00 42.88 225 SER A O 1
ATOM 1580 N N . ASP A 1 226 ? -19.711 5.755 41.503 1.00 42.56 226 ASP A N 1
ATOM 1581 C CA . ASP A 1 226 ? -20.760 6.788 41.416 1.00 42.56 226 ASP A CA 1
ATOM 1582 C C . ASP A 1 226 ? -20.253 8.249 41.420 1.00 42.56 226 ASP A C 1
ATOM 1584 O O . ASP A 1 226 ? -21.047 9.184 41.335 1.00 42.56 226 ASP A O 1
ATOM 1588 N N . GLY A 1 227 ? -18.943 8.471 41.575 1.00 50.25 227 GLY A N 1
ATOM 1589 C CA . GLY A 1 227 ? -18.354 9.806 41.732 1.00 50.25 227 GLY A CA 1
ATOM 1590 C C . GLY A 1 227 ? -18.553 10.468 43.108 1.00 50.25 227 GLY A C 1
ATOM 1591 O O . GLY A 1 227 ? -18.014 11.551 43.325 1.00 50.25 227 GLY A O 1
ATOM 1592 N N . THR A 1 228 ? -19.263 9.828 44.046 1.00 44.12 228 THR A N 1
ATOM 1593 C CA . THR A 1 228 ? -19.421 10.261 45.452 1.00 44.12 228 THR A CA 1
ATOM 1594 C C . THR A 1 228 ? -18.625 9.392 46.436 1.00 44.12 228 THR A C 1
ATOM 1596 O O . THR A 1 228 ? -18.263 9.854 47.517 1.00 44.12 228 THR A O 1
ATOM 1599 N N . GLY A 1 229 ? -18.287 8.162 46.039 1.00 45.81 229 GLY A N 1
ATOM 1600 C CA . GLY A 1 229 ? -17.461 7.217 46.787 1.00 45.81 229 GLY A CA 1
ATOM 1601 C C . GLY A 1 229 ? -17.981 5.778 46.788 1.00 45.81 229 GLY A C 1
ATOM 1602 O O . GLY A 1 229 ? -17.228 4.888 47.183 1.00 45.81 229 GLY A O 1
ATOM 1603 N N . THR A 1 230 ? -19.214 5.506 46.338 1.00 41.62 230 THR A N 1
ATOM 1604 C CA . THR A 1 230 ? -19.672 4.117 46.200 1.00 41.62 230 THR A CA 1
ATOM 1605 C C . THR A 1 230 ? -19.132 3.517 44.910 1.00 41.62 230 THR A C 1
ATOM 1607 O O . THR A 1 230 ? -19.331 4.043 43.815 1.00 41.62 230 THR A O 1
ATOM 1610 N N . ILE A 1 231 ? -18.398 2.415 45.055 1.00 52.84 231 ILE A N 1
ATOM 1611 C CA . ILE A 1 231 ? -18.085 1.516 43.953 1.00 52.84 231 ILE A CA 1
ATOM 1612 C C . ILE A 1 231 ? -18.907 0.261 44.193 1.00 52.84 231 ILE A C 1
ATOM 1614 O O . ILE A 1 231 ? -18.693 -0.434 45.188 1.00 52.84 231 ILE A O 1
ATOM 1618 N N . GLU A 1 232 ? -19.871 -0.012 43.319 1.00 42.62 232 GLU A N 1
ATOM 1619 C CA . GLU A 1 232 ? -20.535 -1.309 43.342 1.00 42.62 232 GLU A CA 1
ATOM 1620 C C . GLU A 1 232 ? -19.516 -2.352 42.881 1.00 42.62 232 GLU A C 1
ATOM 1622 O O . GLU A 1 232 ? -18.872 -2.189 41.848 1.00 42.62 232 GLU A O 1
ATOM 1627 N N . ILE A 1 233 ? -19.326 -3.409 43.670 1.00 50.47 233 ILE A N 1
ATOM 1628 C CA . ILE A 1 233 ? -18.441 -4.531 43.339 1.00 50.47 233 ILE A CA 1
ATOM 1629 C C . ILE A 1 233 ? -19.219 -5.819 43.566 1.00 50.47 233 ILE A C 1
ATOM 1631 O O . ILE A 1 233 ? -18.932 -6.608 44.462 1.00 50.47 233 ILE A O 1
ATOM 1635 N N . ALA A 1 234 ? -20.227 -6.037 42.730 1.00 44.62 234 ALA A N 1
ATOM 1636 C CA . ALA A 1 234 ? -20.950 -7.297 42.664 1.00 44.62 234 ALA A CA 1
ATOM 1637 C C . ALA A 1 234 ? -20.172 -8.326 41.816 1.00 44.62 234 ALA A C 1
ATOM 1639 O O . ALA A 1 234 ? -20.702 -8.905 40.871 1.00 44.62 234 ALA A O 1
ATOM 1640 N N . ALA A 1 235 ? -18.893 -8.543 42.152 1.00 48.91 235 ALA A N 1
ATOM 1641 C CA . ALA A 1 235 ? -18.177 -9.744 41.731 1.00 48.91 235 ALA A CA 1
ATOM 1642 C C . ALA A 1 235 ? -18.929 -10.965 42.279 1.00 48.91 235 ALA A C 1
ATOM 1644 O O . ALA A 1 235 ? -19.403 -10.923 43.410 1.00 48.91 235 ALA A O 1
ATOM 1645 N N . THR A 1 236 ? -19.070 -12.034 41.498 1.00 45.09 236 THR A N 1
ATOM 1646 C CA . THR A 1 236 ? -19.989 -13.129 41.841 1.00 45.09 236 THR A CA 1
ATOM 1647 C C . THR A 1 236 ? -19.614 -13.846 43.145 1.00 45.09 236 THR A C 1
ATOM 1649 O O . THR A 1 236 ? -18.520 -14.395 43.238 1.00 45.09 236 THR A O 1
ATOM 1652 N N . GLY A 1 237 ? -20.492 -13.924 44.159 1.00 44.16 237 GLY A N 1
ATOM 1653 C CA . GLY A 1 237 ? -21.864 -13.370 44.255 1.00 44.16 237 GLY A CA 1
ATOM 1654 C C . GLY A 1 237 ? -21.902 -11.892 44.679 1.00 44.16 237 GLY A C 1
ATOM 1655 O O . GLY A 1 237 ? -21.362 -11.563 45.730 1.00 44.16 237 GLY A O 1
ATOM 1656 N N . ALA A 1 238 ? -22.491 -10.933 43.952 1.00 50.41 238 ALA A N 1
ATOM 1657 C CA . ALA A 1 238 ? -23.522 -10.913 42.892 1.00 50.41 238 ALA A CA 1
ATOM 1658 C C . ALA A 1 238 ? -24.951 -11.334 43.271 1.00 50.41 238 ALA A C 1
ATOM 1660 O O . ALA A 1 238 ? -25.209 -11.915 44.322 1.00 50.41 238 ALA A O 1
ATOM 1661 N N . THR A 1 239 ? -25.878 -10.958 42.385 1.00 43.47 239 THR A N 1
ATOM 1662 C CA . THR A 1 239 ? -27.332 -10.955 42.562 1.00 43.47 239 THR A CA 1
ATOM 1663 C C . THR A 1 239 ? -27.870 -12.280 43.080 1.00 43.47 239 THR A C 1
ATOM 1665 O O . THR A 1 239 ? -27.614 -13.350 42.528 1.00 43.47 239 THR A O 1
ATOM 1668 N N . LEU A 1 240 ? -28.654 -12.187 44.148 1.00 51.84 240 LEU A N 1
ATOM 1669 C CA . LEU A 1 240 ? -29.115 -13.335 44.909 1.00 51.84 240 LEU A CA 1
ATOM 1670 C C . LEU A 1 240 ? -30.468 -13.863 44.403 1.00 51.84 240 LEU A C 1
ATOM 1672 O O . LEU A 1 240 ? -31.315 -13.059 44.005 1.00 51.84 240 LEU A O 1
ATOM 1676 N N . PRO A 1 241 ? -30.708 -15.190 44.444 1.00 37.47 241 PRO A N 1
ATOM 1677 C CA . PRO A 1 241 ? -31.961 -15.789 43.989 1.00 37.47 241 PRO A CA 1
ATOM 1678 C C . PRO A 1 241 ? -33.217 -15.254 44.693 1.00 37.47 241 PRO A C 1
ATOM 1680 O O . PRO A 1 241 ? -33.173 -14.734 45.813 1.00 37.47 241 PRO A O 1
ATOM 1683 N N . VAL A 1 242 ? -34.371 -15.461 44.051 1.00 40.75 242 VAL A N 1
ATOM 1684 C CA . VAL A 1 242 ? -35.694 -15.210 44.644 1.00 40.75 242 VAL A CA 1
ATOM 1685 C C . VAL A 1 242 ? -35.819 -15.901 46.011 1.00 40.75 242 VAL A C 1
ATOM 1687 O O . VAL A 1 242 ? -35.663 -17.113 46.122 1.00 40.75 242 VAL A O 1
ATOM 1690 N N . GLY A 1 243 ? -36.066 -15.102 47.055 1.00 39.69 243 GLY A N 1
ATOM 1691 C CA . GLY A 1 243 ? -35.973 -15.506 48.467 1.00 39.69 243 GLY A CA 1
ATOM 1692 C C . GLY A 1 243 ? -34.950 -14.698 49.284 1.00 39.69 243 GLY A C 1
ATOM 1693 O O . GLY A 1 243 ? -34.984 -14.735 50.510 1.00 39.69 243 GLY A O 1
ATOM 1694 N N . SER A 1 244 ? -34.074 -13.930 48.630 1.00 50.19 244 SER A N 1
ATOM 1695 C CA . SER A 1 244 ? -33.061 -13.086 49.277 1.00 50.19 244 SER A CA 1
ATOM 1696 C C . SER A 1 244 ? -33.641 -12.016 50.228 1.00 50.19 244 SER A C 1
ATOM 1698 O O . SER A 1 244 ? -34.134 -10.975 49.793 1.00 50.19 244 SER A O 1
ATOM 1700 N N . LYS A 1 245 ? -33.557 -12.249 51.548 1.00 54.44 245 LYS A N 1
ATOM 1701 C CA . LYS A 1 245 ? -34.015 -11.329 52.613 1.00 54.44 245 LYS A CA 1
ATOM 1702 C C . LYS A 1 245 ? -32.985 -10.227 52.938 1.00 54.44 245 LYS A C 1
ATOM 1704 O O . LYS A 1 245 ? -32.420 -10.219 54.027 1.00 54.44 245 LYS A O 1
ATOM 1709 N N . VAL A 1 246 ? -32.731 -9.300 52.009 1.00 55.38 246 VAL A N 1
ATOM 1710 C CA . VAL A 1 246 ? -31.780 -8.178 52.231 1.00 55.38 246 VAL A CA 1
ATOM 1711 C C . VAL A 1 246 ? -32.367 -6.996 53.020 1.00 55.38 246 VAL A C 1
ATOM 1713 O O . VAL A 1 246 ? -31.613 -6.183 53.543 1.00 55.38 246 VAL A O 1
ATOM 1716 N N . SER A 1 247 ? -33.696 -6.890 53.118 1.00 55.56 247 SER A N 1
ATOM 1717 C CA . SER A 1 247 ? -34.439 -6.085 54.105 1.00 55.56 247 SER A CA 1
ATOM 1718 C C . SER A 1 247 ? -35.934 -6.440 54.024 1.00 55.56 247 SER A C 1
ATOM 1720 O O . SER A 1 247 ? -36.334 -7.207 53.149 1.00 55.56 247 SER A O 1
ATOM 1722 N N . ALA A 1 248 ? -36.749 -5.876 54.921 1.00 47.06 248 ALA A N 1
ATOM 1723 C CA . ALA A 1 248 ? -38.118 -6.289 55.243 1.00 47.06 248 ALA A CA 1
ATOM 1724 C C . ALA A 1 248 ? -38.180 -7.698 55.857 1.00 47.06 248 ALA A C 1
ATOM 1726 O O . ALA A 1 248 ? -38.679 -8.643 55.252 1.00 47.06 248 ALA A O 1
ATOM 1727 N N . ASN A 1 249 ? -37.703 -7.811 57.102 1.00 52.50 249 ASN A N 1
ATOM 1728 C CA . ASN A 1 249 ? -37.942 -8.973 57.959 1.00 52.50 249 ASN A CA 1
ATOM 1729 C C . ASN A 1 249 ? -39.462 -9.185 58.093 1.00 52.50 249 ASN A C 1
ATOM 1731 O O . ASN A 1 249 ? -40.111 -8.371 58.760 1.00 52.50 249 ASN A O 1
ATOM 1735 N N . PRO A 1 250 ? -40.066 -10.243 57.517 1.00 47.44 250 PRO A N 1
ATOM 1736 C CA . PRO A 1 250 ? -41.400 -10.614 57.944 1.00 47.44 250 PRO A CA 1
ATOM 1737 C C . PRO A 1 250 ? -41.288 -11.052 59.406 1.00 47.44 250 PRO A C 1
ATOM 1739 O O . PRO A 1 250 ? -40.392 -11.822 59.762 1.00 47.44 250 PRO A O 1
ATOM 1742 N N . ILE A 1 251 ? -42.202 -10.595 60.262 1.00 46.41 251 ILE A N 1
ATOM 1743 C CA . ILE A 1 251 ? -42.404 -11.276 61.541 1.00 46.41 251 ILE A CA 1
ATOM 1744 C C . ILE A 1 251 ? -42.824 -12.695 61.166 1.00 46.41 251 ILE A C 1
ATOM 1746 O O . ILE A 1 251 ? -43.891 -12.887 60.580 1.00 46.41 251 ILE A O 1
ATOM 1750 N N . SER A 1 252 ? -41.967 -13.675 61.455 1.00 48.53 252 SER A N 1
ATOM 1751 C CA . SER A 1 252 ? -42.283 -15.083 61.247 1.00 48.53 252 SER A CA 1
ATOM 1752 C C . SER A 1 252 ? -43.309 -15.489 62.300 1.00 48.53 252 SER A C 1
ATOM 1754 O O . SER A 1 252 ? -42.984 -16.007 63.368 1.00 48.53 252 SER A O 1
ATOM 1756 N N . ILE A 1 253 ? -44.577 -15.179 62.017 1.00 48.09 253 ILE A N 1
ATOM 1757 C CA . ILE A 1 253 ? -45.717 -15.715 62.750 1.00 48.09 253 ILE A CA 1
ATOM 1758 C C . ILE A 1 253 ? -45.774 -17.193 62.372 1.00 48.09 253 ILE A C 1
ATOM 1760 O O . ILE A 1 253 ? -46.421 -17.583 61.399 1.00 48.09 253 ILE A O 1
ATOM 1764 N N . LEU A 1 254 ? -45.032 -18.005 63.126 1.00 48.25 254 LEU A N 1
ATOM 1765 C CA . LEU A 1 254 ? -44.982 -19.459 63.015 1.00 48.25 254 LEU A CA 1
ATOM 1766 C C . LEU A 1 254 ? -46.339 -20.050 63.421 1.00 48.25 254 LEU A C 1
ATOM 1768 O O . LEU A 1 254 ? -46.534 -20.562 64.522 1.00 48.25 254 LEU A O 1
ATOM 1772 N N . GLY A 1 255 ? -47.299 -19.951 62.499 1.00 48.00 255 GLY A N 1
ATOM 1773 C CA . GLY A 1 255 ? -48.587 -20.623 62.572 1.00 48.00 255 GLY A CA 1
ATOM 1774 C C . GLY A 1 255 ? -48.408 -22.142 62.643 1.00 48.00 255 GLY A C 1
ATOM 1775 O O . GLY A 1 255 ? -47.483 -22.709 62.064 1.00 48.00 255 GLY A O 1
ATOM 1776 N N . ALA A 1 256 ? -49.310 -22.802 63.368 1.00 43.69 256 ALA A N 1
ATOM 1777 C CA . ALA A 1 256 ? -49.104 -24.109 64.000 1.00 43.69 256 ALA A CA 1
ATOM 1778 C C . ALA A 1 256 ? -48.982 -25.360 63.084 1.00 43.69 256 ALA A C 1
ATOM 1780 O O . ALA A 1 256 ? -49.295 -26.467 63.523 1.00 43.69 256 ALA A O 1
ATOM 1781 N N . THR A 1 257 ? -48.569 -25.240 61.816 1.00 49.84 257 THR A N 1
ATOM 1782 C CA . THR A 1 257 ? -48.620 -26.342 60.826 1.00 49.84 257 THR A CA 1
ATOM 1783 C C . THR A 1 257 ? -47.294 -26.707 60.134 1.00 49.84 257 THR A C 1
ATOM 1785 O O . THR A 1 257 ? -47.275 -27.660 59.352 1.00 49.84 257 THR A O 1
ATOM 1788 N N . GLY A 1 258 ? -46.168 -26.061 60.465 1.00 44.50 258 GLY A N 1
ATOM 1789 C CA . GLY A 1 258 ? -44.820 -26.429 59.985 1.00 44.50 258 GLY A CA 1
ATOM 1790 C C . GLY A 1 258 ? -44.152 -27.545 60.810 1.00 44.50 258 GLY A C 1
ATOM 1791 O O . GLY A 1 258 ? -43.435 -27.275 61.767 1.00 44.50 258 GLY A O 1
ATOM 1792 N N . LYS A 1 259 ? -44.378 -28.816 60.452 1.00 46.59 259 LYS A N 1
ATOM 1793 C CA . LYS A 1 259 ? -44.141 -30.007 61.307 1.00 46.59 259 LYS A CA 1
ATOM 1794 C C . LYS A 1 259 ? -42.685 -30.483 61.539 1.00 46.59 259 LYS A C 1
ATOM 1796 O O . LYS A 1 259 ? -42.505 -31.656 61.863 1.00 46.59 259 LYS A O 1
ATOM 1801 N N . THR A 1 260 ? -41.654 -29.643 61.415 1.00 43.94 260 THR A N 1
ATOM 1802 C CA . THR A 1 260 ? -40.250 -30.135 61.473 1.00 43.94 260 THR A CA 1
ATOM 1803 C C . THR A 1 260 ? -39.271 -29.347 62.345 1.00 43.94 260 THR A C 1
ATOM 1805 O O . THR A 1 260 ? -38.143 -29.800 62.515 1.00 43.94 260 THR A O 1
ATOM 1808 N N . ALA A 1 261 ? -39.679 -28.233 62.961 1.00 45.19 261 ALA A N 1
ATOM 1809 C CA . ALA A 1 261 ? -38.863 -27.518 63.947 1.00 45.19 261 ALA A CA 1
ATOM 1810 C C . ALA A 1 261 ? -39.718 -27.107 65.155 1.00 45.19 261 ALA A C 1
ATOM 1812 O O . ALA A 1 261 ? -40.694 -26.374 65.016 1.00 45.19 261 ALA A O 1
ATOM 1813 N N . ALA A 1 262 ? -39.365 -27.589 66.348 1.00 44.88 262 ALA A N 1
ATOM 1814 C CA . ALA A 1 262 ? -40.078 -27.258 67.580 1.00 44.88 262 ALA A CA 1
ATOM 1815 C C . ALA A 1 262 ? -39.585 -25.915 68.145 1.00 44.88 262 ALA A C 1
ATOM 1817 O O . ALA A 1 262 ? -38.429 -25.821 68.556 1.00 44.88 262 ALA A O 1
ATOM 1818 N N . ARG A 1 263 ? -40.453 -24.893 68.207 1.00 51.38 263 ARG A N 1
ATOM 1819 C CA . ARG A 1 263 ? -40.204 -23.635 68.943 1.00 51.38 263 ARG A CA 1
ATOM 1820 C C . ARG A 1 263 ? -41.473 -23.153 69.679 1.00 51.38 263 ARG A C 1
ATOM 1822 O O . ARG A 1 263 ? -42.568 -23.556 69.287 1.00 51.38 263 ARG A O 1
ATOM 1829 N N . PRO A 1 264 ? -41.343 -22.375 70.774 1.00 49.12 264 PRO A N 1
ATOM 1830 C CA . PRO A 1 264 ? -42.372 -22.308 71.810 1.00 49.12 264 PRO A CA 1
ATOM 1831 C C . PRO A 1 264 ? -43.176 -20.998 71.794 1.00 49.12 264 PRO A C 1
ATOM 1833 O O . PRO A 1 264 ? -42.606 -19.915 71.861 1.00 49.12 264 PRO A O 1
ATOM 1836 N N . ILE A 1 265 ? -44.504 -21.111 71.793 1.00 50.47 265 ILE A N 1
ATOM 1837 C CA . ILE A 1 265 ? -45.455 -20.022 72.076 1.00 50.47 265 ILE A CA 1
ATOM 1838 C C . ILE A 1 265 ? -46.429 -20.515 73.148 1.00 50.47 265 ILE A C 1
ATOM 1840 O O . ILE A 1 265 ? -46.890 -21.657 73.083 1.00 50.47 265 ILE A O 1
ATOM 1844 N N . GLN A 1 266 ? -46.703 -19.685 74.157 1.00 57.81 266 GLN A N 1
ATOM 1845 C CA . GLN A 1 266 ? -47.486 -20.080 75.332 1.00 57.81 266 GLN A CA 1
ATOM 1846 C C . GLN A 1 266 ? -48.405 -18.941 75.788 1.00 57.81 266 GLN A C 1
ATOM 1848 O O . GLN A 1 266 ? -47.936 -17.880 76.198 1.00 57.81 266 GLN A O 1
ATOM 1853 N N . ASN A 1 267 ? -49.716 -19.194 75.769 1.00 59.81 267 ASN A N 1
ATOM 1854 C CA . ASN A 1 267 ? -50.733 -18.284 76.295 1.00 59.81 267 ASN A CA 1
ATOM 1855 C C . ASN A 1 267 ? -51.030 -18.653 77.752 1.00 59.81 267 ASN A C 1
ATOM 1857 O O . ASN A 1 267 ? -51.413 -19.788 78.044 1.00 59.81 267 ASN A O 1
ATOM 1861 N N . VAL A 1 268 ? -50.857 -17.701 78.666 1.00 66.00 268 VAL A N 1
ATOM 1862 C CA . VAL A 1 268 ? -51.021 -17.895 80.109 1.00 66.00 268 VAL A CA 1
ATOM 1863 C C . VAL A 1 268 ? -52.136 -16.988 80.620 1.00 66.00 268 VAL A C 1
ATOM 1865 O O . VAL A 1 268 ? -51.959 -15.778 80.775 1.00 66.00 268 VAL A O 1
ATOM 1868 N N . LYS A 1 269 ? -53.284 -17.599 80.927 1.00 71.81 269 LYS A N 1
ATOM 1869 C CA . LYS A 1 269 ? -54.347 -16.956 81.703 1.00 71.81 269 LYS A CA 1
ATOM 1870 C C . LYS A 1 269 ? -53.885 -16.806 83.155 1.00 71.81 269 LYS A C 1
ATOM 1872 O O . LYS A 1 269 ? -53.552 -17.794 83.806 1.00 71.81 269 LYS A O 1
ATOM 1877 N N . VAL A 1 270 ? -53.896 -15.579 83.658 1.00 76.25 270 VAL A N 1
ATOM 1878 C CA . VAL A 1 270 ? -53.636 -15.226 85.054 1.00 76.25 270 VAL A CA 1
ATOM 1879 C C . VAL A 1 270 ? -54.976 -14.940 85.722 1.00 76.25 270 VAL A C 1
ATOM 1881 O O . VAL A 1 270 ? -55.757 -14.120 85.244 1.00 76.25 270 VAL A O 1
ATOM 1884 N N . PHE A 1 271 ? -55.236 -15.617 86.835 1.00 74.75 271 PHE A N 1
ATOM 1885 C CA . PHE A 1 271 ? -56.449 -15.458 87.632 1.00 74.75 271 PHE A CA 1
ATOM 1886 C C . PHE A 1 271 ? -56.067 -14.909 89.004 1.00 74.75 271 PHE A C 1
ATOM 1888 O O . PHE A 1 271 ? -55.120 -15.407 89.615 1.00 74.75 271 PHE A O 1
ATOM 1895 N N . VAL A 1 272 ? -56.797 -13.909 89.499 1.00 70.50 272 VAL A N 1
ATOM 1896 C CA . VAL A 1 272 ? -56.599 -13.369 90.852 1.00 70.50 272 VAL A CA 1
ATOM 1897 C C . VAL A 1 272 ? -57.808 -13.675 91.730 1.00 70.50 272 VAL A C 1
ATOM 1899 O O . VAL A 1 272 ? -58.950 -13.399 91.373 1.00 70.50 272 VAL A O 1
ATOM 1902 N N . SER A 1 273 ? -57.546 -14.245 92.905 1.00 68.31 273 SER A N 1
ATOM 1903 C CA . SER A 1 273 ? -58.530 -14.438 93.970 1.00 68.31 273 SER A CA 1
ATOM 1904 C C . SER A 1 273 ? -57.971 -13.856 95.263 1.00 68.31 273 SER A C 1
ATOM 1906 O O . SER A 1 273 ? -56.811 -14.083 95.604 1.00 68.31 273 SER A O 1
ATOM 1908 N N . ASP A 1 274 ? -58.805 -13.110 95.979 1.00 73.12 274 ASP A N 1
ATOM 1909 C CA . ASP A 1 274 ? -58.514 -12.543 97.299 1.00 73.12 274 ASP A CA 1
ATOM 1910 C C . ASP A 1 274 ? -58.832 -13.519 98.452 1.00 73.12 274 ASP A C 1
ATOM 1912 O O . ASP A 1 274 ? -58.777 -13.148 99.624 1.00 73.12 274 ASP A O 1
ATOM 1916 N N . GLY A 1 275 ? -59.182 -14.769 98.127 1.00 67.31 275 GLY A N 1
ATOM 1917 C CA . GLY A 1 275 ? -59.596 -15.793 99.087 1.00 67.31 275 GLY A CA 1
ATOM 1918 C C . GLY A 1 275 ? -61.077 -15.740 99.483 1.00 67.31 275 GLY A C 1
ATOM 1919 O O . GLY A 1 275 ? -61.530 -16.635 100.193 1.00 67.31 275 GLY A O 1
ATOM 1920 N N . SER A 1 276 ? -61.853 -14.755 99.013 1.00 66.81 276 SER A N 1
ATOM 1921 C CA . SER A 1 276 ? -63.307 -14.679 99.248 1.00 66.81 276 SER A CA 1
ATOM 1922 C C . SER A 1 276 ? -64.147 -15.395 98.176 1.00 66.81 276 SER A C 1
ATOM 1924 O O . SER A 1 276 ? -65.346 -15.620 98.357 1.00 66.81 276 SER A O 1
ATOM 1926 N N . THR A 1 277 ? -63.533 -15.773 97.049 1.00 66.44 277 THR A N 1
ATOM 1927 C CA . THR A 1 277 ? -64.237 -16.309 95.877 1.00 66.44 277 THR A CA 1
ATOM 1928 C C . THR A 1 277 ? -64.850 -17.686 96.137 1.00 66.44 277 THR A C 1
ATOM 1930 O O . THR A 1 277 ? -64.131 -18.647 96.394 1.00 66.44 277 THR A O 1
ATOM 1933 N N . SER A 1 278 ? -66.165 -17.823 95.953 1.00 69.12 278 SER A N 1
ATOM 1934 C CA . SER A 1 278 ? -66.881 -19.111 96.051 1.00 69.12 278 SER A CA 1
ATOM 1935 C C . SER A 1 278 ? -66.823 -19.966 94.771 1.00 69.12 278 SER A C 1
ATOM 1937 O O . SER A 1 278 ? -67.537 -20.963 94.664 1.00 69.12 278 SER A O 1
ATOM 1939 N N . PHE A 1 279 ? -66.032 -19.559 93.775 1.00 70.50 279 PHE A N 1
ATOM 1940 C CA . PHE A 1 279 ? -65.861 -20.294 92.523 1.00 70.50 279 PHE A CA 1
ATOM 1941 C C . PHE A 1 279 ? -64.938 -21.498 92.724 1.00 70.50 279 PHE A C 1
ATOM 1943 O O . PHE A 1 279 ? -63.893 -21.389 93.357 1.00 70.50 279 PHE A O 1
ATOM 1950 N N . THR A 1 280 ? -65.307 -22.636 92.141 1.00 75.50 280 THR A N 1
ATOM 1951 C CA . THR A 1 280 ? -64.422 -23.806 92.031 1.00 75.50 280 THR A CA 1
ATOM 1952 C C . THR A 1 280 ? -63.304 -23.556 91.015 1.00 75.50 280 THR A C 1
ATOM 1954 O O . THR A 1 280 ? -63.484 -22.760 90.093 1.00 75.50 280 THR A O 1
ATOM 1957 N N . ASP A 1 281 ? -62.187 -24.281 91.107 1.00 68.19 281 ASP A N 1
ATOM 1958 C CA . ASP A 1 281 ? -61.053 -24.183 90.170 1.00 68.19 281 ASP A CA 1
ATOM 1959 C C . ASP A 1 281 ? -61.483 -24.281 88.697 1.00 68.19 281 ASP A C 1
ATOM 1961 O O . ASP A 1 281 ? -60.984 -23.551 87.844 1.00 68.19 281 ASP A O 1
ATOM 1965 N N . ALA A 1 282 ? -62.464 -25.139 88.395 1.00 70.12 282 ALA A N 1
ATOM 1966 C CA . ALA A 1 282 ? -63.028 -25.281 87.054 1.00 70.12 282 ALA A CA 1
ATOM 1967 C C . ALA A 1 282 ? -63.823 -24.041 86.606 1.00 70.12 282 ALA A C 1
ATOM 1969 O O . ALA A 1 282 ? -63.779 -23.683 85.433 1.00 70.12 282 ALA A O 1
ATOM 1970 N N . GLN A 1 283 ? -64.525 -23.364 87.520 1.00 74.31 283 GLN A N 1
ATOM 1971 C CA . GLN A 1 283 ? -65.224 -22.105 87.235 1.00 74.31 283 GLN A CA 1
ATOM 1972 C C . GLN A 1 283 ? -64.252 -20.926 87.121 1.00 74.31 283 GLN A C 1
ATOM 1974 O O . GLN A 1 283 ? -64.471 -20.053 86.288 1.00 74.31 283 GLN A O 1
ATOM 1979 N N . LEU A 1 284 ? -63.168 -20.919 87.903 1.00 70.19 284 LEU A N 1
ATOM 1980 C CA . LEU A 1 284 ? -62.064 -19.968 87.760 1.00 70.19 284 LEU A CA 1
ATOM 1981 C C . LEU A 1 284 ? -61.362 -20.147 86.409 1.00 70.19 284 LEU A C 1
ATOM 1983 O O . LEU A 1 284 ? -61.271 -19.186 85.661 1.00 70.19 284 LEU A O 1
ATOM 1987 N N . LEU A 1 285 ? -60.968 -21.365 86.032 1.00 69.88 285 LEU A N 1
ATOM 1988 C CA . LEU A 1 285 ? -60.295 -21.645 84.756 1.00 69.88 285 LEU A CA 1
ATOM 1989 C C . LEU A 1 285 ? -61.194 -21.416 83.520 1.00 69.88 285 LEU A C 1
ATOM 1991 O O . LEU A 1 285 ? -60.694 -21.068 82.445 1.00 69.88 285 LEU A O 1
ATOM 1995 N N . ALA A 1 286 ? -62.510 -21.616 83.668 1.00 68.50 286 ALA A N 1
ATOM 1996 C CA . ALA A 1 286 ? -63.514 -21.344 82.636 1.00 68.50 286 ALA A CA 1
ATOM 1997 C C . ALA A 1 286 ? -63.937 -19.868 82.555 1.00 68.50 286 ALA A C 1
A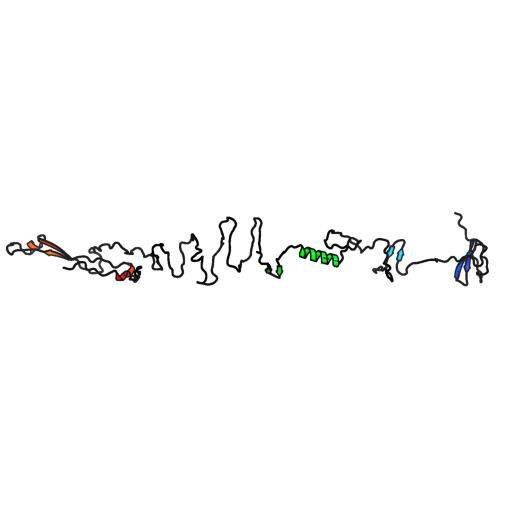TOM 1999 O O . ALA A 1 286 ? -64.507 -19.462 81.543 1.00 68.50 286 ALA A O 1
ATOM 2000 N N . LYS A 1 287 ? -63.648 -19.058 83.582 1.00 64.56 287 LYS A N 1
ATOM 2001 C CA . LYS A 1 287 ? -63.692 -17.597 83.485 1.00 64.56 287 LYS A CA 1
ATOM 2002 C C . LYS A 1 287 ? -62.646 -17.145 82.456 1.00 64.56 287 LYS A C 1
ATOM 2004 O O . LYS A 1 287 ? -61.649 -17.831 82.185 1.00 64.56 287 LYS A O 1
ATOM 2009 N N . ASP A 1 288 ? -62.832 -15.961 81.893 1.00 67.00 288 ASP A N 1
ATOM 2010 C CA . ASP A 1 288 ? -61.705 -15.284 81.266 1.00 67.00 288 ASP A CA 1
ATOM 2011 C C . ASP A 1 288 ? -60.712 -14.854 82.347 1.00 67.00 288 ASP A C 1
ATOM 2013 O O . ASP A 1 288 ? -61.102 -14.404 83.428 1.00 67.00 288 ASP A O 1
ATOM 2017 N N . GLY A 1 289 ? -59.425 -15.083 82.071 1.00 64.69 289 GLY A N 1
ATOM 2018 C CA . GLY A 1 289 ? -58.353 -14.708 82.985 1.00 64.69 289 GLY A CA 1
ATOM 2019 C C . GLY A 1 289 ? -58.418 -13.214 83.251 1.00 64.69 289 GLY A C 1
ATOM 2020 O O . GLY A 1 289 ? -58.567 -12.432 82.314 1.00 64.69 289 GLY A O 1
ATOM 2021 N N . ASP A 1 290 ? -58.293 -12.827 84.519 1.00 71.62 290 ASP A N 1
ATOM 2022 C CA . ASP A 1 290 ? -58.246 -11.422 84.935 1.00 71.62 290 ASP A CA 1
ATOM 2023 C C . ASP A 1 290 ? -57.114 -10.658 84.222 1.00 71.62 290 ASP A C 1
ATOM 2025 O O . ASP A 1 290 ? -57.200 -9.448 84.019 1.00 71.62 290 ASP A O 1
ATOM 2029 N N . LEU A 1 291 ? -56.089 -11.390 83.772 1.00 68.75 291 LEU A N 1
ATOM 2030 C CA . LEU A 1 291 ? -55.181 -10.994 82.703 1.00 68.75 291 LEU A CA 1
ATOM 2031 C C . LEU A 1 291 ? -54.864 -12.220 81.823 1.00 68.75 291 LEU A C 1
ATOM 2033 O O . LEU A 1 291 ? -54.840 -13.345 82.317 1.00 68.75 291 LEU A O 1
ATOM 2037 N N . ASN A 1 292 ? -54.579 -12.040 80.532 1.00 64.44 292 ASN A N 1
ATOM 2038 C CA . ASN A 1 292 ? -54.046 -13.109 79.677 1.00 64.44 292 ASN A CA 1
ATOM 2039 C C . ASN A 1 292 ? -52.775 -12.612 78.987 1.00 64.44 292 ASN A C 1
ATOM 2041 O O . ASN A 1 292 ? -52.813 -11.595 78.299 1.00 64.44 292 ASN A O 1
ATOM 2045 N N . LEU A 1 293 ? -51.664 -13.316 79.196 1.00 60.66 293 LEU A N 1
ATOM 2046 C CA . LEU A 1 293 ? -50.340 -12.927 78.713 1.00 60.66 293 LEU A CA 1
ATOM 2047 C C . LEU A 1 293 ? -49.827 -13.939 77.686 1.00 60.66 293 LEU A C 1
ATOM 2049 O O . LEU A 1 293 ? -49.949 -15.148 77.880 1.00 60.66 293 LEU A O 1
ATOM 2053 N N . GLU A 1 294 ? -49.253 -13.439 76.596 1.00 62.22 294 GLU A N 1
ATOM 2054 C CA . GLU A 1 294 ? -48.730 -14.251 75.494 1.00 62.22 294 GLU A CA 1
ATOM 2055 C C . GLU A 1 294 ? -47.198 -14.177 75.468 1.00 62.22 294 GLU A C 1
ATOM 2057 O O . GLU A 1 294 ? -46.617 -13.092 75.402 1.00 62.22 294 GLU A O 1
ATOM 2062 N N . PHE A 1 295 ? -46.540 -15.337 75.529 1.00 54.81 295 PHE A N 1
ATOM 2063 C CA . PHE A 1 295 ? -45.080 -15.463 75.481 1.00 54.81 295 PHE A CA 1
ATOM 2064 C C . PHE A 1 295 ? -44.617 -15.898 74.087 1.00 54.81 295 PHE A C 1
ATOM 2066 O O . PHE A 1 295 ? -45.277 -16.702 73.429 1.00 54.81 295 PHE A O 1
ATOM 2073 N N . ASN A 1 296 ? -43.519 -15.307 73.613 1.00 57.56 296 ASN A N 1
ATOM 2074 C CA . ASN A 1 296 ? -43.610 -14.580 72.347 1.00 57.56 296 ASN A CA 1
ATOM 2075 C C . ASN A 1 296 ? -42.565 -14.960 71.273 1.00 57.56 296 ASN A C 1
ATOM 2077 O O . ASN A 1 296 ? -41.590 -15.670 71.519 1.00 57.56 296 ASN A O 1
ATOM 2081 N N . ALA A 1 297 ? -42.794 -14.447 70.062 1.00 54.34 297 ALA A N 1
ATOM 2082 C CA . ALA A 1 297 ? -42.059 -14.758 68.840 1.00 54.34 297 ALA A CA 1
ATOM 2083 C C . ALA A 1 297 ? -40.559 -14.400 68.868 1.00 54.34 297 ALA A C 1
ATOM 2085 O O . ALA A 1 297 ? -40.117 -13.453 69.519 1.00 54.34 297 ALA A O 1
ATOM 2086 N N . THR A 1 298 ? -39.781 -15.128 68.061 1.00 53.81 298 THR A N 1
ATOM 2087 C CA . THR A 1 298 ? -38.403 -14.767 67.687 1.00 53.81 298 THR A CA 1
ATOM 2088 C C . THR A 1 298 ? -38.424 -14.087 66.315 1.00 53.81 298 THR A C 1
ATOM 2090 O O . THR A 1 298 ? -39.121 -14.554 65.415 1.00 53.81 298 THR A O 1
ATOM 2093 N N . VAL A 1 299 ? -37.673 -12.997 66.127 1.00 55.03 299 VAL A N 1
ATOM 2094 C CA . VAL A 1 299 ? -37.508 -12.404 64.789 1.00 55.03 299 VAL A CA 1
ATOM 2095 C C . VAL A 1 299 ? -36.508 -13.258 64.016 1.00 55.03 299 VAL A C 1
ATOM 2097 O O . VAL A 1 299 ? -35.357 -13.373 64.421 1.00 55.03 299 VAL A O 1
ATOM 2100 N N . GLU A 1 300 ? -36.934 -13.850 62.902 1.00 56.28 300 GLU A N 1
ATOM 2101 C CA . GLU A 1 300 ? -36.044 -14.588 62.001 1.00 56.28 300 GLU A CA 1
ATOM 2102 C C . GLU A 1 300 ? -35.221 -13.595 61.168 1.00 56.28 300 GLU A C 1
ATOM 2104 O O . GLU A 1 300 ? -35.605 -13.200 60.065 1.00 56.28 300 GLU A O 1
ATOM 2109 N N . THR A 1 301 ? -34.104 -13.147 61.743 1.00 55.28 301 THR A N 1
ATOM 2110 C CA . THR A 1 301 ? -33.170 -12.173 61.154 1.00 55.28 301 THR A CA 1
ATOM 2111 C C . THR A 1 301 ? -32.111 -12.815 60.256 1.00 55.28 301 THR A C 1
ATOM 2113 O O . THR A 1 301 ? -31.413 -12.099 59.541 1.00 55.28 301 THR A O 1
ATOM 2116 N N . ILE A 1 302 ? -32.004 -14.150 60.263 1.00 56.12 302 ILE A N 1
ATOM 2117 C CA . ILE A 1 302 ? -31.086 -14.933 59.427 1.00 56.12 302 ILE A CA 1
ATOM 2118 C C . ILE A 1 302 ? -31.462 -14.745 57.944 1.00 56.12 302 ILE A C 1
ATOM 2120 O O . ILE A 1 302 ? -32.553 -15.155 57.522 1.00 56.12 302 ILE A O 1
ATOM 2124 N N . PRO A 1 303 ? -30.594 -14.132 57.117 1.00 54.41 303 PRO A N 1
ATOM 2125 C CA . PRO A 1 303 ? -30.895 -13.933 55.709 1.00 54.41 303 PRO A CA 1
ATOM 2126 C C . PRO A 1 303 ? -30.762 -15.246 54.933 1.00 54.41 303 PRO A C 1
ATOM 2128 O O . PRO A 1 303 ? -29.809 -15.994 55.138 1.00 54.41 303 PRO A O 1
ATOM 2131 N N . VAL A 1 304 ? -31.670 -15.512 53.990 1.00 51.38 304 VAL A N 1
ATOM 2132 C CA . VAL A 1 304 ? -31.811 -16.828 53.314 1.00 51.38 304 VAL A CA 1
ATOM 2133 C C . VAL A 1 304 ? -30.540 -17.301 52.584 1.00 51.38 304 VAL A C 1
ATOM 2135 O O . VAL A 1 304 ? -30.301 -18.495 52.447 1.00 51.38 304 VAL A O 1
ATOM 2138 N N . TYR A 1 305 ? -29.671 -16.382 52.167 1.00 53.25 305 TYR A N 1
ATOM 2139 C CA . TYR A 1 305 ? -28.374 -16.689 51.549 1.00 53.25 305 TYR A CA 1
ATOM 2140 C C . TYR A 1 305 ? -27.312 -17.221 52.536 1.00 53.25 305 TYR A C 1
ATOM 2142 O O . TYR A 1 305 ? -26.312 -17.794 52.105 1.00 53.25 305 TYR A O 1
ATOM 2150 N N . THR A 1 306 ? -27.528 -17.092 53.850 1.00 50.06 306 THR A N 1
ATOM 2151 C CA . THR A 1 306 ? -26.580 -17.561 54.879 1.00 50.06 306 THR A CA 1
ATOM 2152 C C . THR A 1 306 ? -26.729 -19.046 55.226 1.00 50.06 306 THR A C 1
ATOM 2154 O O . THR A 1 306 ? -25.712 -19.701 55.443 1.00 50.06 306 THR A O 1
ATOM 2157 N N . GLU A 1 307 ? -27.936 -19.628 55.166 1.00 44.44 307 GLU A N 1
ATOM 2158 C CA . GLU A 1 307 ? -28.132 -21.087 55.315 1.00 44.44 307 GLU A CA 1
ATOM 2159 C C . GLU A 1 307 ? -27.468 -21.883 54.176 1.00 44.44 307 GLU A C 1
ATOM 2161 O O . GLU A 1 307 ? -27.035 -23.018 54.365 1.00 44.44 307 GLU A O 1
ATOM 2166 N N . ALA A 1 308 ? -27.321 -21.258 53.003 1.00 47.53 308 ALA A N 1
ATOM 2167 C CA . ALA A 1 308 ? -26.592 -21.791 51.853 1.00 47.53 308 ALA A CA 1
ATOM 2168 C C . ALA A 1 308 ? -25.068 -21.519 51.895 1.00 47.53 308 ALA A C 1
ATOM 2170 O O . ALA A 1 308 ? -24.370 -21.810 50.923 1.00 47.53 308 ALA A O 1
ATOM 2171 N N . GLY A 1 309 ? -24.544 -20.948 52.987 1.00 47.25 309 GLY A N 1
ATOM 2172 C CA . GLY A 1 309 ? -23.108 -20.734 53.205 1.00 47.25 309 GLY A CA 1
ATOM 2173 C C . GLY A 1 309 ? -22.472 -19.563 52.443 1.00 47.25 309 GLY A C 1
ATOM 2174 O O . GLY A 1 309 ? -21.248 -19.525 52.319 1.00 47.25 309 GLY A O 1
ATOM 2175 N N . GLN A 1 310 ? -23.255 -18.612 51.920 1.00 49.62 310 GLN A N 1
ATOM 2176 C CA . GLN A 1 310 ? -22.742 -17.503 51.100 1.00 49.62 310 GLN A CA 1
ATOM 2177 C C . GLN A 1 310 ? -22.517 -16.234 51.941 1.00 49.62 310 GLN A C 1
ATOM 2179 O O . GLN A 1 310 ? -23.416 -15.772 52.644 1.00 49.62 310 GLN A O 1
ATOM 2184 N N . SER A 1 311 ? -21.317 -15.646 51.858 1.00 50.03 311 SER A N 1
ATOM 2185 C CA . SER A 1 311 ? -20.925 -14.463 52.640 1.00 50.03 311 SER A CA 1
ATOM 2186 C C . SER A 1 311 ? -20.826 -13.213 51.772 1.00 50.03 311 SER A C 1
ATOM 2188 O O . SER A 1 311 ? -19.862 -13.037 51.031 1.00 50.03 311 SER A O 1
ATOM 2190 N N . PHE A 1 312 ? -21.788 -12.308 51.937 1.00 54.97 312 PHE A N 1
ATOM 2191 C CA . PHE A 1 312 ? -21.765 -10.978 51.336 1.00 54.97 312 PHE A CA 1
ATOM 2192 C C . PHE A 1 312 ? -21.060 -10.027 52.298 1.00 54.97 312 PHE A C 1
ATOM 2194 O O . PHE A 1 312 ? -21.559 -9.757 53.390 1.00 54.97 312 PHE A O 1
ATOM 2201 N N . THR A 1 313 ? -19.876 -9.552 51.925 1.00 50.28 313 THR A N 1
ATOM 2202 C CA . THR A 1 313 ? -19.144 -8.562 52.720 1.00 50.28 313 THR A CA 1
ATOM 2203 C C . THR A 1 313 ? -19.709 -7.185 52.408 1.00 50.28 313 THR A C 1
ATOM 2205 O O . THR A 1 313 ? -19.709 -6.757 51.255 1.00 50.28 313 THR A O 1
ATOM 2208 N N . LEU A 1 314 ? -20.208 -6.490 53.429 1.00 49.62 314 LEU A N 1
ATOM 2209 C CA . LEU A 1 314 ? -20.669 -5.115 53.272 1.00 49.62 314 LEU A CA 1
ATOM 2210 C C . LEU A 1 314 ? -19.470 -4.196 52.994 1.00 49.62 314 LEU A C 1
ATOM 2212 O O . LEU A 1 314 ? -18.333 -4.505 53.352 1.00 49.62 314 LEU A O 1
ATOM 2216 N N . SER A 1 315 ? -19.718 -3.016 52.423 1.00 41.81 315 SER A N 1
ATOM 2217 C CA . SER A 1 315 ? -18.680 -2.021 52.096 1.00 41.81 315 SER A CA 1
ATOM 2218 C C . SER A 1 315 ? -17.862 -1.513 53.300 1.00 41.81 315 SER A C 1
ATOM 2220 O O . SER A 1 315 ? -16.873 -0.810 53.118 1.00 41.81 315 SER A O 1
ATOM 2222 N N . ASN A 1 316 ? -18.235 -1.893 54.527 1.00 43.00 316 ASN A N 1
ATOM 2223 C CA . ASN A 1 316 ? -17.511 -1.619 55.770 1.00 43.00 316 ASN A CA 1
ATOM 2224 C C . ASN A 1 316 ? -16.540 -2.744 56.206 1.00 43.00 316 ASN A C 1
ATOM 2226 O O . ASN A 1 316 ? -15.945 -2.640 57.277 1.00 43.00 316 ASN A O 1
ATOM 2230 N N . GLY A 1 317 ? -16.405 -3.830 55.436 1.00 48.19 317 GLY A N 1
ATOM 2231 C CA . GLY A 1 317 ? -15.517 -4.958 55.750 1.00 48.19 317 GLY A CA 1
ATOM 2232 C C . GLY A 1 317 ? -16.052 -5.955 56.788 1.00 48.19 317 GLY A C 1
ATOM 2233 O O . GLY A 1 317 ? -15.397 -6.962 57.049 1.00 48.19 317 GLY A O 1
ATOM 2234 N N . SER A 1 318 ? -17.240 -5.724 57.359 1.00 46.56 318 SER A N 1
ATOM 2235 C CA . SER A 1 318 ? -17.954 -6.740 58.144 1.00 46.56 318 SER A CA 1
ATOM 2236 C C . SER A 1 318 ? -18.762 -7.659 57.225 1.00 46.56 318 SER A C 1
ATOM 2238 O O . SER A 1 318 ? -19.320 -7.220 56.215 1.00 46.56 318 SER A O 1
ATOM 2240 N N . ALA A 1 319 ? -18.830 -8.947 57.563 1.00 55.16 319 ALA A N 1
ATOM 2241 C CA . ALA A 1 319 ? -19.712 -9.869 56.864 1.00 55.16 319 ALA A CA 1
ATOM 2242 C C . ALA A 1 319 ? -21.173 -9.515 57.182 1.00 55.16 319 ALA A C 1
ATOM 2244 O O . ALA A 1 319 ? -21.512 -9.177 58.315 1.00 55.16 319 ALA A O 1
ATOM 2245 N N . LEU A 1 320 ? -22.069 -9.648 56.206 1.00 56.72 320 LEU A N 1
ATOM 2246 C CA . LEU A 1 320 ? -23.506 -9.454 56.423 1.00 56.72 320 LEU A CA 1
ATOM 2247 C C . LEU A 1 320 ? -24.078 -10.455 57.453 1.00 56.72 320 LEU A C 1
ATOM 2249 O O . LEU A 1 320 ? -25.102 -10.182 58.067 1.00 56.72 320 LEU A O 1
ATOM 2253 N N . SER A 1 321 ? -23.379 -11.565 57.717 1.00 53.25 321 SER A N 1
ATOM 2254 C CA . SER A 1 321 ? -23.667 -12.493 58.818 1.00 53.25 321 SER A CA 1
ATOM 2255 C C . SER A 1 321 ? -23.283 -11.970 60.212 1.00 53.25 321 SER A C 1
ATOM 2257 O O . SER A 1 321 ? -23.892 -12.391 61.189 1.00 53.25 321 SER A O 1
ATOM 2259 N N . THR A 1 322 ? -22.323 -11.043 60.350 1.00 50.84 322 THR A N 1
ATOM 2260 C CA . THR A 1 322 ? -21.930 -10.484 61.661 1.00 50.84 322 THR A CA 1
ATOM 2261 C C . THR A 1 322 ? -22.848 -9.370 62.167 1.00 50.84 322 THR A C 1
ATOM 2263 O O . THR A 1 322 ? -22.747 -9.002 63.334 1.00 50.84 322 THR A O 1
ATOM 2266 N N . GLN A 1 323 ? -23.761 -8.849 61.339 1.00 50.78 323 GLN A N 1
ATOM 2267 C CA . GLN A 1 323 ? -24.807 -7.911 61.781 1.00 50.78 323 GLN A CA 1
ATOM 2268 C C . GLN A 1 323 ? -26.074 -8.607 62.309 1.00 50.78 323 GLN A C 1
ATOM 2270 O O . GLN A 1 323 ? -27.044 -7.937 62.658 1.00 50.78 323 GLN A O 1
ATOM 2275 N N . VAL A 1 324 ? -26.073 -9.941 62.377 1.00 53.19 324 VAL A N 1
ATOM 2276 C CA . VAL A 1 324 ? -27.252 -10.749 62.696 1.00 53.19 324 VAL A CA 1
ATOM 2277 C C . VAL A 1 324 ? -27.015 -11.504 64.000 1.00 53.19 324 VAL A C 1
ATOM 2279 O O . VAL A 1 324 ? -26.444 -12.592 64.017 1.00 53.19 324 VAL A O 1
ATOM 2282 N N . THR A 1 325 ? -27.453 -10.917 65.111 1.00 51.94 325 THR A N 1
ATOM 2283 C CA . THR A 1 325 ? -27.584 -11.621 66.391 1.00 51.94 325 THR A CA 1
ATOM 2284 C C . THR A 1 325 ? -29.033 -12.057 66.596 1.00 51.94 325 THR A C 1
ATOM 2286 O O . THR A 1 325 ? -29.965 -11.314 66.280 1.00 51.94 325 THR A O 1
ATOM 2289 N N . ASP A 1 326 ? -29.232 -13.260 67.142 1.00 52.94 326 ASP A N 1
ATOM 2290 C CA . ASP A 1 326 ? -30.551 -13.736 67.569 1.00 52.94 326 ASP A CA 1
ATOM 2291 C C . ASP A 1 326 ? -31.058 -12.852 68.716 1.00 52.94 326 ASP A C 1
ATOM 2293 O O . ASP A 1 326 ? -30.676 -13.017 69.879 1.00 52.94 326 ASP A O 1
ATOM 2297 N N . VAL A 1 327 ? -31.932 -11.896 68.398 1.00 51.53 327 VAL A N 1
ATOM 2298 C CA . VAL A 1 327 ? -32.586 -11.080 69.419 1.00 51.53 327 VAL A CA 1
ATOM 2299 C C . VAL A 1 327 ? -33.786 -11.854 69.956 1.00 51.53 327 VAL A C 1
ATOM 2301 O O . VAL A 1 327 ? -34.883 -11.821 69.393 1.00 51.53 327 VAL A O 1
ATOM 2304 N N . THR A 1 328 ? -33.583 -12.547 71.077 1.00 51.38 328 THR A N 1
ATOM 2305 C CA . THR A 1 328 ? -34.694 -13.020 71.912 1.00 51.38 328 THR A CA 1
ATOM 2306 C C . THR A 1 328 ? -35.417 -11.787 72.441 1.00 51.38 328 THR A C 1
ATOM 2308 O O . THR A 1 328 ? -34.925 -11.110 73.339 1.00 51.38 328 THR A O 1
ATOM 2311 N N . LEU A 1 329 ? -36.563 -11.460 71.843 1.00 52.72 329 LEU A N 1
ATOM 2312 C CA . LEU A 1 329 ? -37.187 -10.142 71.990 1.00 52.72 329 LEU A CA 1
ATOM 2313 C C . LEU A 1 329 ? -37.855 -9.907 73.361 1.00 52.72 329 LEU A C 1
ATOM 2315 O O . LEU A 1 329 ? -38.389 -8.828 73.595 1.00 52.72 329 LEU A O 1
ATOM 2319 N N . PHE A 1 330 ? -37.825 -10.903 74.255 1.00 48.66 330 PHE A N 1
ATOM 2320 C CA . PHE A 1 330 ? -38.467 -10.861 75.568 1.00 48.66 330 PHE A CA 1
ATOM 2321 C C . PHE A 1 330 ? -37.507 -11.278 76.681 1.00 48.66 330 PHE A C 1
ATOM 2323 O O . PHE A 1 330 ? -37.319 -12.454 76.995 1.00 48.66 330 PHE A O 1
ATOM 2330 N N . GLN A 1 331 ? -36.921 -10.245 77.278 1.00 45.09 331 GLN A N 1
ATOM 2331 C CA . GLN A 1 331 ? -36.619 -10.193 78.704 1.00 45.09 331 GLN A CA 1
ATOM 2332 C C . GLN A 1 331 ? -37.945 -10.151 79.503 1.00 45.09 331 GLN A C 1
ATOM 2334 O O . GLN A 1 331 ? -39.000 -9.896 78.919 1.00 45.09 331 GLN A O 1
ATOM 2339 N N . PHE A 1 332 ? -37.881 -10.440 80.807 1.00 50.22 332 PHE A N 1
ATOM 2340 C CA . PHE A 1 332 ? -39.012 -10.350 81.749 1.00 50.22 332 PHE A CA 1
ATOM 2341 C C . PHE A 1 332 ? -39.678 -8.965 81.762 1.00 50.22 332 PHE A C 1
ATOM 2343 O O . PHE A 1 332 ? -38.920 -7.970 81.687 1.00 50.22 332 PHE A O 1
#

Radius of gyration: 66.03 Å; chains: 1; bounding box: 123×43×195 Å